Protein AF-A0A2H1VV87-F1 (afdb_monomer_lite)

Secondary structure (DSSP, 8-state):
-HHHHHHHHTTS-HHHHHHHHHHHHHHHHHHH-B--TT-GGG-B-GGGGTS-HHHHHHHHS-EEEEEETTEEEEEE-SBGGG--TT-EEEEE-SSEEEEEE-HHHHHHHHTTGGGSGGGHHHHHHHHHHHHHHHHHHHH-SSPPEEEEEETT-TTTHHHHTTSB-SSBTTTTTTS-------B---PPPHHHHHHHHHHHHHS---

Foldseek 3Di:
DVVVLVVVVVPDPPVVSVVVVVVVVVCCQVQQWDDDVPGPVRTDPCCCVPDDPVLVCCLNAKWKWKFAPPDDIDTDALAQQSQAQRIWMWIGNLQETEIEHHVVLVVCVVVVPCVDPVVVVNVVSVVVSVVVLVVSQVPGPPRHHYYYYYVVGPVCVVSLVNGFQPAAPVCCPVDVDDDTDHRDDPDDGPVNVVVVVVVVVPPDPD

Radius of gyration: 21.0 Å; chains: 1; bounding box: 54×43×58 Å

Sequence (206 aa):
MARLVVYRAELEDGPDVLRWLDRMLIRLCQKFGEYGKDDPNSFRLHMLMREDLTQSLIMIQPILYSYSFGGPPEPVLLDTSSIQPDRILLMDTFFQILIYHGETIAQWRELRYQDMPEYESFAQLLRAPVDDAQEILQSRFPVPRYIDTEHGGSQARFLLSKVNPSQTHNNMYAYGGDGGAPVLTDDVSLQVFMEHLKKLAVSSTA

Structure (mmCIF, N/CA/C/O backbone):
data_AF-A0A2H1VV87-F1
#
_entry.id   AF-A0A2H1VV87-F1
#
loop_
_atom_site.group_PDB
_atom_site.id
_atom_site.type_symbol
_atom_site.label_atom_id
_atom_site.label_alt_id
_atom_site.label_comp_id
_atom_site.label_asym_id
_atom_site.label_entity_id
_atom_site.label_seq_id
_atom_site.pdbx_PDB_ins_code
_atom_site.Cartn_x
_atom_site.Cartn_y
_atom_site.Cartn_z
_atom_site.occupancy
_atom_site.B_iso_or_equiv
_atom_site.auth_seq_id
_atom_site.auth_comp_id
_atom_site.auth_asym_id
_atom_site.auth_atom_id
_atom_site.pdbx_PDB_model_num
ATOM 1 N N . MET A 1 1 ? 12.770 0.413 -25.236 1.00 56.75 1 MET A N 1
ATOM 2 C CA . MET A 1 1 ? 14.048 -0.312 -25.047 1.00 56.75 1 MET A CA 1
ATOM 3 C C . MET A 1 1 ? 14.658 -0.796 -26.357 1.00 56.75 1 MET A C 1
ATOM 5 O O . MET A 1 1 ? 15.741 -0.331 -26.661 1.00 56.75 1 MET A O 1
ATOM 9 N N . ALA A 1 2 ? 13.982 -1.609 -27.181 1.00 38.91 2 ALA A N 1
ATOM 10 C CA . ALA A 1 2 ? 14.553 -2.106 -28.448 1.00 38.91 2 ALA A CA 1
ATOM 11 C C . ALA A 1 2 ? 15.096 -1.001 -29.384 1.00 38.91 2 ALA A C 1
ATOM 13 O O . ALA A 1 2 ? 16.220 -1.096 -29.856 1.00 38.91 2 ALA A O 1
ATOM 14 N N . ARG A 1 3 ? 14.361 0.107 -29.561 1.00 45.59 3 ARG A N 1
ATOM 15 C CA . ARG A 1 3 ? 14.833 1.270 -30.344 1.00 45.59 3 ARG A CA 1
ATOM 16 C C . ARG A 1 3 ? 16.100 1.939 -29.782 1.00 45.59 3 ARG A C 1
ATOM 18 O O . ARG A 1 3 ? 16.922 2.414 -30.548 1.00 45.59 3 ARG A O 1
ATOM 25 N N . LEU A 1 4 ? 16.260 1.952 -28.457 1.00 56.28 4 LEU A N 1
ATOM 26 C CA . LEU A 1 4 ? 17.424 2.534 -27.776 1.00 56.28 4 LEU A CA 1
ATOM 27 C C . LEU A 1 4 ? 18.653 1.615 -27.876 1.00 56.28 4 LEU A C 1
ATOM 29 O O . LEU A 1 4 ? 19.774 2.098 -27.971 1.00 56.28 4 LEU A O 1
ATOM 33 N N . VAL A 1 5 ? 18.430 0.296 -27.887 1.00 52.84 5 VAL A N 1
ATOM 34 C CA . VAL A 1 5 ? 19.472 -0.721 -28.103 1.00 52.84 5 VAL A CA 1
ATOM 35 C C . VAL A 1 5 ? 20.023 -0.642 -29.524 1.00 52.84 5 VAL A C 1
ATOM 37 O O . VAL A 1 5 ? 21.235 -0.636 -29.685 1.00 52.84 5 VAL A O 1
ATOM 40 N N . VAL A 1 6 ? 19.153 -0.527 -30.536 1.00 61.56 6 VAL A N 1
ATOM 41 C CA . VAL A 1 6 ? 19.566 -0.373 -31.945 1.00 61.56 6 VAL A CA 1
ATOM 42 C C . VAL A 1 6 ? 20.397 0.898 -32.127 1.00 61.56 6 VAL A C 1
ATOM 44 O O . VAL A 1 6 ? 21.495 0.830 -32.658 1.00 61.56 6 VAL A O 1
ATOM 47 N N . TYR A 1 7 ? 19.935 2.027 -31.579 1.00 70.62 7 TYR A N 1
ATOM 48 C CA . TYR A 1 7 ? 20.671 3.294 -31.634 1.00 70.62 7 TYR A CA 1
ATOM 49 C C . TYR A 1 7 ? 22.047 3.231 -30.948 1.00 70.62 7 TYR A C 1
ATOM 51 O O . TYR A 1 7 ? 23.020 3.781 -31.449 1.00 70.62 7 TYR A O 1
ATOM 59 N N . ARG A 1 8 ? 22.162 2.543 -29.803 1.00 62.94 8 ARG A N 1
ATOM 60 C CA . ARG A 1 8 ? 23.461 2.362 -29.133 1.00 62.94 8 ARG A CA 1
ATOM 61 C C . ARG A 1 8 ? 24.381 1.389 -29.860 1.00 62.94 8 ARG A C 1
ATOM 63 O O . ARG A 1 8 ? 25.576 1.635 -29.892 1.00 62.94 8 ARG A O 1
ATOM 70 N N . ALA A 1 9 ? 23.842 0.333 -30.465 1.00 62.47 9 ALA A N 1
ATOM 71 C CA . ALA A 1 9 ? 24.608 -0.605 -31.289 1.00 62.47 9 ALA A CA 1
ATOM 72 C C . ALA A 1 9 ? 25.222 0.053 -32.535 1.00 62.47 9 ALA A C 1
ATOM 74 O O . ALA A 1 9 ? 26.195 -0.461 -33.074 1.00 62.47 9 ALA A O 1
ATOM 75 N N . GLU A 1 10 ? 24.666 1.181 -32.983 1.00 70.88 10 GLU A N 1
ATOM 76 C CA . GLU A 1 10 ? 25.217 1.983 -34.079 1.00 70.88 10 GLU A CA 1
ATOM 77 C C . GLU A 1 10 ? 26.360 2.919 -33.634 1.00 70.88 10 GLU A C 1
ATOM 79 O O . GLU A 1 10 ? 27.125 3.376 -34.480 1.00 70.88 10 GLU A O 1
ATOM 84 N N . LEU A 1 11 ? 26.492 3.207 -32.331 1.00 71.69 11 LEU A N 1
ATOM 85 C CA . LEU A 1 11 ? 27.425 4.206 -31.783 1.00 71.69 11 LEU A CA 1
ATOM 86 C C . LEU A 1 11 ? 28.532 3.618 -30.892 1.00 71.69 11 LEU A C 1
ATOM 88 O O . LEU A 1 11 ? 29.585 4.234 -30.742 1.00 71.69 11 LEU A O 1
ATOM 92 N N . GLU A 1 12 ? 28.294 2.460 -30.282 1.00 68.44 12 GLU A N 1
ATOM 93 C CA . GLU A 1 12 ? 29.175 1.803 -29.314 1.00 68.44 12 GLU A CA 1
ATOM 94 C C . GLU A 1 12 ? 29.465 0.355 -29.743 1.00 68.44 12 GLU A C 1
ATOM 96 O O . GLU A 1 12 ? 28.673 -0.277 -30.444 1.00 68.44 12 GLU A O 1
ATOM 101 N N . ASP A 1 13 ? 30.595 -0.197 -29.293 1.00 65.00 13 ASP A N 1
ATOM 102 C CA . ASP A 1 13 ? 30.988 -1.574 -29.600 1.00 65.00 13 ASP A CA 1
ATOM 103 C C . ASP A 1 13 ? 29.956 -2.590 -29.060 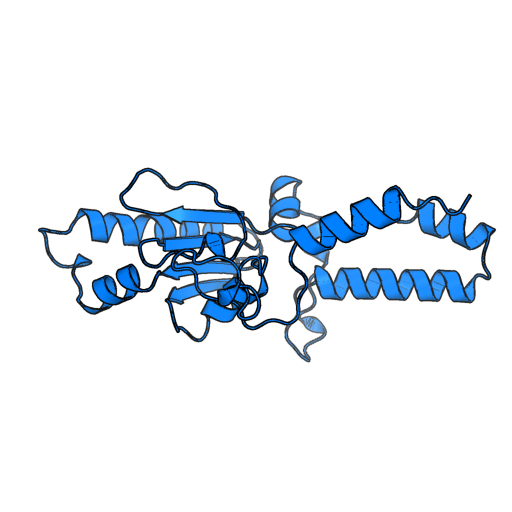1.00 65.00 13 ASP A C 1
ATOM 105 O O . ASP A 1 13 ? 29.541 -2.552 -27.895 1.00 65.00 13 ASP A O 1
ATOM 109 N N . GLY A 1 14 ? 29.554 -3.546 -29.907 1.00 61.62 14 GLY A N 1
ATOM 110 C CA . GLY A 1 14 ? 28.474 -4.510 -29.637 1.00 61.62 14 GLY A CA 1
ATOM 111 C C . GLY A 1 14 ? 28.519 -5.255 -28.283 1.00 61.62 14 GLY A C 1
ATOM 112 O O . GLY A 1 14 ? 27.455 -5.447 -27.683 1.00 61.62 14 GLY A O 1
ATOM 113 N N . PRO A 1 15 ? 29.692 -5.655 -27.742 1.00 67.75 15 PRO A N 1
ATOM 114 C CA . PRO A 1 15 ? 29.784 -6.305 -26.431 1.00 67.75 15 PRO A CA 1
ATOM 115 C C . PRO A 1 15 ? 29.322 -5.425 -25.263 1.00 67.75 15 PRO A C 1
ATOM 117 O O . PRO A 1 15 ? 28.764 -5.938 -24.289 1.00 67.75 15 PRO A O 1
ATOM 120 N N . ASP A 1 16 ? 29.531 -4.112 -25.343 1.00 74.25 16 ASP A N 1
ATOM 121 C CA . ASP A 1 16 ? 29.182 -3.184 -24.265 1.00 74.25 16 ASP A CA 1
ATOM 122 C C . ASP A 1 16 ? 27.707 -2.789 -24.317 1.00 74.25 16 ASP A C 1
ATOM 124 O O . ASP A 1 16 ? 27.062 -2.663 -23.271 1.00 74.25 16 ASP A O 1
ATOM 128 N N . VAL A 1 17 ? 27.124 -2.742 -25.516 1.00 72.50 17 VAL A N 1
ATOM 129 C CA . VAL A 1 17 ? 25.679 -2.563 -25.711 1.00 72.50 17 VAL A CA 1
ATOM 130 C C . VAL A 1 17 ? 24.895 -3.756 -25.163 1.00 72.50 17 VAL A C 1
ATOM 132 O O . VAL A 1 17 ? 23.885 -3.564 -24.481 1.00 72.50 17 VAL A O 1
ATOM 135 N N . LEU A 1 18 ? 25.382 -4.983 -25.383 1.00 72.25 18 LEU A N 1
ATOM 136 C CA . LEU A 1 18 ? 24.794 -6.201 -24.814 1.00 72.25 18 LEU A CA 1
ATOM 137 C C . LEU A 1 18 ? 24.908 -6.225 -23.286 1.00 72.25 18 LEU A C 1
ATOM 139 O O . LEU A 1 18 ? 23.908 -6.428 -22.606 1.00 72.25 18 LEU A O 1
ATOM 143 N N . ARG A 1 19 ? 26.080 -5.906 -22.722 1.00 78.94 19 ARG A N 1
ATOM 144 C CA . ARG A 1 19 ? 26.247 -5.791 -21.260 1.00 78.94 19 ARG A CA 1
ATOM 145 C C . ARG A 1 19 ? 25.370 -4.705 -20.651 1.00 78.94 19 ARG A C 1
ATOM 147 O O . ARG A 1 19 ? 24.886 -4.857 -19.528 1.00 78.94 19 ARG A O 1
ATOM 154 N N . TRP A 1 20 ? 25.194 -3.585 -21.345 1.00 78.38 20 TRP A N 1
ATOM 155 C CA . TRP A 1 20 ? 24.299 -2.526 -20.901 1.00 78.38 20 TRP A CA 1
ATOM 156 C C . TRP A 1 20 ? 22.844 -2.998 -20.922 1.00 78.38 20 TRP A C 1
ATOM 158 O O . TRP A 1 20 ? 22.140 -2.803 -19.930 1.00 78.38 20 TRP A O 1
ATOM 168 N N . LEU A 1 21 ? 22.416 -3.667 -21.996 1.00 75.94 21 LEU A N 1
ATOM 169 C CA . LEU A 1 21 ? 21.086 -4.262 -22.096 1.00 75.94 21 LEU A CA 1
ATOM 170 C C . LEU A 1 21 ? 20.852 -5.287 -20.981 1.00 75.94 21 LEU A C 1
ATOM 172 O O . LEU A 1 21 ? 19.829 -5.203 -20.306 1.00 75.94 21 LEU A O 1
ATOM 176 N N . ASP A 1 22 ? 21.817 -6.167 -20.715 1.00 76.88 22 ASP A N 1
ATOM 177 C CA . ASP A 1 22 ? 21.755 -7.142 -19.623 1.00 76.88 22 ASP A CA 1
ATOM 178 C C . ASP A 1 22 ? 21.622 -6.448 -18.267 1.00 76.88 22 ASP A C 1
ATOM 180 O O . ASP A 1 22 ? 20.759 -6.798 -17.468 1.00 76.88 22 ASP A O 1
ATOM 184 N N . ARG A 1 23 ? 22.404 -5.393 -18.001 1.00 78.31 23 ARG A N 1
ATOM 185 C CA . ARG A 1 23 ? 22.287 -4.609 -16.757 1.00 78.31 23 ARG A CA 1
ATOM 186 C C . ARG A 1 23 ? 20.941 -3.900 -16.632 1.00 78.31 23 ARG A C 1
ATOM 188 O O . ARG A 1 23 ? 20.465 -3.720 -15.511 1.00 78.31 23 ARG A O 1
ATOM 195 N N . MET A 1 24 ? 20.354 -3.447 -17.737 1.00 71.75 24 MET A N 1
ATOM 196 C CA . MET A 1 24 ? 19.018 -2.846 -17.747 1.00 71.75 24 MET A CA 1
ATOM 197 C C . MET A 1 24 ? 17.941 -3.893 -17.493 1.00 71.75 24 MET A C 1
ATOM 199 O O . MET A 1 24 ? 17.043 -3.647 -16.694 1.00 71.75 24 MET A O 1
ATOM 203 N N . LEU A 1 25 ? 18.055 -5.062 -18.122 1.00 70.44 25 LEU A N 1
ATOM 204 C CA . LEU A 1 25 ? 17.133 -6.173 -17.938 1.00 70.44 25 LEU A CA 1
ATOM 205 C C . LEU A 1 25 ? 17.211 -6.707 -16.507 1.00 70.44 25 LEU A C 1
ATOM 207 O O . LEU A 1 25 ? 16.182 -6.848 -15.866 1.00 70.44 25 LEU A O 1
ATOM 211 N N . ILE A 1 26 ? 18.413 -6.901 -15.962 1.00 78.44 26 ILE A N 1
ATOM 212 C CA . ILE A 1 26 ? 18.616 -7.304 -14.565 1.00 78.44 26 ILE A CA 1
ATOM 213 C C . ILE A 1 26 ? 17.992 -6.278 -13.623 1.00 78.44 26 ILE A C 1
ATOM 215 O O . ILE A 1 26 ? 17.271 -6.670 -12.716 1.00 78.44 26 ILE A O 1
ATOM 219 N N . ARG A 1 27 ? 18.197 -4.974 -13.847 1.00 73.12 27 ARG A N 1
ATOM 220 C CA . ARG A 1 27 ? 17.559 -3.934 -13.022 1.00 73.12 27 ARG A CA 1
ATOM 221 C C . ARG A 1 27 ? 16.040 -3.943 -13.141 1.00 73.12 27 ARG A C 1
ATOM 223 O O . ARG A 1 27 ? 15.367 -3.751 -12.136 1.00 73.12 27 ARG A O 1
ATOM 230 N N . LEU A 1 28 ? 15.500 -4.174 -14.336 1.00 69.31 28 LEU A N 1
ATOM 231 C CA . LEU A 1 28 ? 14.063 -4.326 -14.550 1.00 69.31 28 LEU A CA 1
ATOM 232 C C . LEU A 1 28 ? 13.535 -5.541 -13.773 1.00 69.31 28 LEU A C 1
ATOM 234 O O . LEU A 1 28 ? 12.583 -5.414 -13.015 1.00 69.31 28 LEU A O 1
ATOM 238 N N . CYS A 1 29 ? 14.197 -6.690 -13.897 1.00 72.00 29 CYS A N 1
ATOM 239 C CA . CYS A 1 29 ? 13.865 -7.924 -13.193 1.00 72.00 29 CYS A CA 1
ATOM 240 C C . CYS A 1 29 ? 13.992 -7.783 -11.671 1.00 72.00 29 CYS A C 1
ATOM 242 O O . CYS A 1 29 ? 13.131 -8.253 -10.948 1.00 72.00 29 CYS A O 1
ATOM 244 N N . GLN A 1 30 ? 15.026 -7.112 -11.168 1.00 69.50 30 GLN A N 1
ATOM 245 C CA . GLN A 1 30 ? 15.205 -6.859 -9.735 1.00 69.50 30 GLN A CA 1
ATOM 246 C C . GLN A 1 30 ? 14.166 -5.882 -9.184 1.00 69.50 30 GLN A C 1
ATOM 248 O O . GLN A 1 30 ? 13.772 -5.989 -8.029 1.00 69.50 30 GLN A O 1
ATOM 253 N N . LYS A 1 31 ? 13.743 -4.908 -9.997 1.00 65.44 31 LYS A N 1
ATOM 254 C CA . LYS A 1 31 ? 12.813 -3.860 -9.569 1.00 65.44 31 LYS A CA 1
ATOM 255 C C . LYS A 1 31 ? 11.348 -4.280 -9.678 1.00 65.44 31 LYS A C 1
ATOM 257 O O . LYS A 1 31 ? 10.554 -3.890 -8.830 1.00 65.44 31 LYS A O 1
ATOM 262 N N . PHE A 1 32 ? 11.001 -5.039 -10.714 1.00 65.88 32 PHE A N 1
ATOM 263 C CA . PHE A 1 32 ? 9.618 -5.393 -11.055 1.00 65.88 32 PHE A CA 1
ATOM 264 C C . PHE A 1 32 ? 9.340 -6.895 -11.024 1.00 65.88 32 PHE A C 1
ATOM 266 O O . PHE A 1 32 ? 8.182 -7.296 -11.070 1.00 65.88 32 PHE A O 1
ATOM 273 N N . GLY A 1 33 ? 10.374 -7.731 -10.980 1.00 66.56 33 GLY A N 1
ATOM 274 C CA . GLY A 1 33 ? 10.200 -9.156 -10.764 1.00 66.56 33 GLY A CA 1
ATOM 275 C C . GLY A 1 33 ? 10.037 -9.434 -9.280 1.00 66.56 33 GLY A C 1
ATOM 276 O O . GLY A 1 33 ? 10.863 -9.022 -8.468 1.00 66.56 33 GLY A O 1
ATOM 277 N N . GLU A 1 34 ? 8.986 -10.160 -8.924 1.00 64.50 34 GLU A N 1
ATOM 278 C CA . GLU A 1 34 ? 8.898 -10.748 -7.595 1.00 64.50 34 GLU A CA 1
ATOM 279 C C . GLU A 1 34 ? 9.620 -12.086 -7.567 1.00 64.50 34 GLU A C 1
ATOM 281 O O . GLU A 1 34 ? 9.461 -12.910 -8.467 1.00 64.50 34 GLU A O 1
ATOM 286 N N . TYR A 1 35 ? 10.406 -12.297 -6.520 1.00 75.62 35 TYR A N 1
ATOM 287 C CA . TYR A 1 35 ? 11.094 -13.545 -6.244 1.00 75.62 35 TYR A CA 1
ATOM 288 C C . TYR A 1 35 ? 11.332 -13.667 -4.737 1.00 75.62 35 TYR A C 1
ATOM 290 O O . TYR A 1 35 ? 11.571 -12.686 -4.031 1.00 75.62 35 TYR A O 1
ATOM 298 N N . GLY A 1 36 ? 11.262 -14.891 -4.231 1.00 70.94 36 GLY A N 1
ATOM 299 C CA . GLY A 1 36 ? 11.818 -15.264 -2.945 1.00 70.94 36 GLY A CA 1
ATOM 300 C C . GLY A 1 36 ? 13.339 -15.168 -2.988 1.00 70.94 36 GLY A C 1
ATOM 301 O O . GLY A 1 36 ? 13.983 -15.505 -3.985 1.00 70.94 36 GLY A O 1
ATOM 302 N N . LYS A 1 37 ? 13.925 -14.694 -1.888 1.00 72.06 37 LYS A N 1
ATOM 303 C CA . LYS A 1 37 ? 15.377 -14.688 -1.723 1.00 72.06 37 LYS A CA 1
ATOM 304 C C . LYS A 1 37 ? 15.902 -16.121 -1.884 1.00 72.06 37 LYS A C 1
ATOM 306 O O . LYS A 1 37 ? 15.358 -17.036 -1.276 1.00 72.06 37 LYS A O 1
ATOM 311 N N . ASP A 1 38 ? 16.935 -16.279 -2.707 1.00 75.19 38 ASP A N 1
ATOM 312 C CA . ASP A 1 38 ? 17.600 -17.553 -3.008 1.00 75.19 38 ASP A CA 1
ATOM 313 C C . ASP A 1 38 ? 16.725 -18.615 -3.717 1.00 75.19 38 ASP A C 1
ATOM 315 O O . ASP A 1 38 ? 17.141 -19.766 -3.833 1.00 75.19 38 ASP A O 1
ATOM 319 N N . ASP A 1 39 ? 15.558 -18.237 -4.264 1.00 75.06 39 ASP A N 1
ATOM 320 C CA . ASP A 1 39 ? 14.705 -19.124 -5.071 1.00 75.06 39 ASP A CA 1
ATOM 321 C C . ASP A 1 39 ? 14.526 -18.600 -6.513 1.00 75.06 39 ASP A C 1
ATOM 323 O O . ASP A 1 39 ? 13.601 -17.830 -6.787 1.00 75.06 39 ASP A O 1
ATOM 327 N N . PRO A 1 40 ? 15.359 -19.030 -7.478 1.00 73.62 40 PRO A N 1
ATOM 328 C CA . PRO A 1 40 ? 15.232 -18.626 -8.880 1.00 73.62 40 PRO A CA 1
ATOM 329 C C . PRO A 1 40 ? 13.901 -19.022 -9.538 1.00 73.62 40 PRO A C 1
ATOM 331 O O . PRO A 1 40 ? 13.459 -18.347 -10.467 1.00 73.62 40 PRO A O 1
ATOM 334 N N . ASN A 1 41 ? 13.242 -20.087 -9.067 1.00 72.25 41 ASN A N 1
ATOM 335 C CA . ASN A 1 41 ? 11.987 -20.578 -9.651 1.00 72.25 41 ASN A CA 1
ATOM 336 C C . ASN A 1 41 ? 10.775 -19.737 -9.231 1.00 72.25 41 ASN A C 1
ATOM 338 O O . ASN A 1 41 ? 9.714 -19.815 -9.850 1.00 72.25 41 ASN A O 1
ATOM 342 N N . SER A 1 42 ? 10.932 -18.920 -8.192 1.00 70.50 42 SER A N 1
ATOM 343 C CA . SER A 1 42 ? 9.908 -17.984 -7.736 1.00 70.50 42 SER A CA 1
ATOM 344 C C . SER A 1 42 ? 9.805 -16.719 -8.591 1.00 70.50 42 SER A C 1
ATOM 346 O O . SER A 1 42 ? 8.870 -15.945 -8.389 1.00 70.50 42 SER A O 1
ATOM 348 N N . PHE A 1 43 ? 10.742 -16.508 -9.526 1.00 69.88 43 PHE A N 1
ATOM 349 C CA . PHE A 1 43 ? 10.820 -15.295 -10.328 1.00 69.88 43 PHE A CA 1
ATOM 350 C C . PHE A 1 43 ? 9.600 -15.126 -11.238 1.00 69.88 43 PHE A C 1
ATOM 352 O O . PHE A 1 43 ? 9.353 -15.918 -12.151 1.00 69.88 43 PHE A O 1
ATOM 359 N N . ARG A 1 44 ? 8.848 -14.045 -11.023 1.00 63.75 44 ARG A N 1
ATOM 360 C CA . ARG A 1 44 ? 7.663 -13.690 -11.809 1.00 63.75 44 ARG A CA 1
ATOM 361 C C . ARG A 1 44 ? 7.821 -12.298 -12.412 1.00 63.75 44 ARG A C 1
ATOM 363 O O . ARG A 1 44 ? 7.627 -11.301 -11.732 1.00 63.75 44 ARG A O 1
ATOM 370 N N . LEU A 1 45 ? 8.117 -12.246 -13.713 1.00 67.44 45 LEU A N 1
ATOM 371 C CA . LEU A 1 45 ? 8.081 -11.018 -14.532 1.00 67.44 45 LEU A CA 1
ATOM 372 C C . LEU A 1 45 ? 6.943 -11.028 -15.568 1.00 67.44 45 LEU A C 1
ATOM 374 O O . LEU A 1 45 ? 6.524 -9.984 -16.055 1.00 67.44 45 LEU A O 1
ATOM 378 N N . HIS A 1 46 ? 6.431 -12.218 -15.897 1.00 66.75 46 HIS A N 1
ATOM 379 C CA . HIS A 1 46 ? 5.434 -12.446 -16.951 1.00 66.75 46 HIS A CA 1
ATOM 380 C C . HIS A 1 46 ? 4.130 -11.667 -16.747 1.00 66.75 46 HIS A C 1
ATOM 382 O O . HIS A 1 46 ? 3.513 -11.260 -17.725 1.00 66.75 46 HIS A O 1
ATOM 388 N N . MET A 1 47 ? 3.718 -11.421 -15.498 1.00 66.50 47 MET A N 1
ATOM 389 C CA . MET A 1 47 ? 2.417 -10.797 -15.228 1.00 66.50 47 MET A CA 1
ATOM 390 C C . MET A 1 47 ? 2.327 -9.381 -15.814 1.00 66.50 47 MET A C 1
ATOM 392 O O . MET A 1 47 ? 1.343 -9.073 -16.475 1.00 66.50 47 MET A O 1
ATOM 396 N N . LEU A 1 48 ? 3.394 -8.578 -15.730 1.00 66.31 48 LEU A N 1
ATOM 397 C CA . LEU A 1 48 ? 3.426 -7.229 -16.316 1.00 66.31 48 LEU A CA 1
ATOM 398 C C . LEU A 1 48 ? 3.193 -7.227 -17.842 1.00 66.31 48 LEU A C 1
ATOM 400 O O . LEU A 1 48 ? 2.723 -6.243 -18.396 1.00 66.31 48 LEU A O 1
ATOM 404 N N . MET A 1 49 ? 3.525 -8.322 -18.533 1.00 66.56 49 MET A N 1
ATOM 405 C CA . MET A 1 49 ? 3.369 -8.444 -19.988 1.00 66.56 49 MET A CA 1
ATOM 406 C C . MET A 1 49 ? 2.016 -9.028 -20.419 1.00 66.56 49 MET A C 1
ATOM 408 O O . MET A 1 49 ? 1.746 -9.109 -21.618 1.00 66.56 49 MET A O 1
ATOM 412 N N . ARG A 1 50 ? 1.183 -9.474 -19.474 1.00 72.69 50 ARG A N 1
ATOM 413 C CA . ARG A 1 50 ? -0.146 -10.047 -19.747 1.00 72.69 50 ARG A CA 1
ATOM 414 C C . ARG A 1 50 ? -1.292 -9.182 -19.263 1.00 72.69 50 ARG A C 1
ATOM 416 O O . ARG A 1 50 ? -2.377 -9.270 -19.826 1.00 72.69 50 ARG A O 1
ATOM 423 N N . GLU A 1 51 ? -1.062 -8.474 -18.169 1.00 78.31 51 GLU A N 1
ATOM 424 C CA . GLU A 1 51 ? -2.082 -7.710 -17.477 1.00 78.31 51 GLU A CA 1
ATOM 425 C C . GLU A 1 51 ? -2.462 -6.439 -18.242 1.00 78.31 51 GLU A C 1
ATOM 427 O O . GLU A 1 51 ? -1.732 -5.957 -19.112 1.00 78.31 51 GLU A O 1
ATOM 432 N N . ASP A 1 52 ? -3.635 -5.898 -17.922 1.00 82.56 52 ASP A N 1
ATOM 433 C CA . ASP A 1 52 ? -4.116 -4.663 -18.531 1.00 82.56 52 ASP A CA 1
ATOM 434 C C . ASP A 1 52 ? -3.345 -3.426 -18.029 1.00 82.56 52 ASP A C 1
ATOM 436 O O . ASP A 1 52 ? -2.449 -3.503 -17.180 1.00 82.56 52 ASP A O 1
ATOM 440 N N . LEU A 1 53 ? -3.676 -2.255 -18.583 1.00 78.75 53 LEU A N 1
ATOM 441 C CA . LEU A 1 53 ? -3.047 -0.992 -18.192 1.00 78.75 53 LEU A CA 1
ATOM 442 C C . LEU A 1 53 ? -3.201 -0.726 -16.687 1.00 78.75 53 LEU A C 1
ATOM 444 O O . LEU A 1 53 ? -2.243 -0.299 -16.048 1.00 78.75 53 LEU A O 1
ATOM 448 N N . THR A 1 54 ? -4.384 -0.976 -16.126 1.00 86.44 54 THR A N 1
ATOM 449 C CA . THR A 1 54 ? -4.704 -0.668 -14.729 1.00 86.44 54 THR A CA 1
ATOM 450 C C . THR A 1 54 ? -3.879 -1.530 -13.781 1.00 86.44 54 THR A C 1
ATOM 452 O O . THR A 1 54 ? -3.185 -1.004 -12.914 1.00 86.44 54 THR A O 1
ATOM 455 N N . GLN A 1 55 ? -3.877 -2.846 -13.978 1.00 84.62 55 GLN A N 1
ATOM 456 C CA . GLN A 1 55 ? -3.095 -3.780 -13.174 1.00 84.62 55 GLN A CA 1
ATOM 457 C C . GLN A 1 55 ? -1.587 -3.551 -13.354 1.00 84.62 55 GLN A C 1
ATOM 459 O O . GLN A 1 55 ? -0.833 -3.601 -12.383 1.00 84.62 55 GLN A O 1
ATOM 464 N N . SER A 1 56 ? -1.136 -3.211 -14.566 1.00 80.81 56 SER A N 1
ATOM 465 C CA . SER A 1 56 ? 0.267 -2.857 -14.823 1.00 80.81 56 SER A CA 1
ATOM 466 C C . SER A 1 56 ? 0.695 -1.586 -14.085 1.00 80.81 56 SER A C 1
ATOM 468 O O . SER A 1 56 ? 1.813 -1.516 -13.576 1.00 80.81 56 SER A O 1
ATOM 470 N N . LEU A 1 57 ? -0.184 -0.581 -13.994 1.00 82.00 57 LEU A N 1
ATOM 471 C CA . LEU A 1 57 ? 0.074 0.624 -13.205 1.00 82.00 57 LEU A CA 1
ATOM 472 C C . LEU A 1 57 ? 0.179 0.300 -11.714 1.00 82.00 57 LEU A C 1
ATOM 474 O O . LEU A 1 57 ? 1.122 0.771 -11.086 1.00 82.00 57 LEU A O 1
ATOM 478 N N . ILE A 1 58 ? -0.702 -0.552 -11.181 1.00 85.94 58 ILE A N 1
ATOM 479 C CA . ILE A 1 58 ? -0.658 -1.001 -9.778 1.00 85.94 58 ILE A CA 1
ATOM 480 C C . ILE A 1 58 ? 0.658 -1.740 -9.470 1.00 85.94 58 ILE A C 1
ATOM 482 O O . ILE A 1 58 ? 1.247 -1.540 -8.409 1.00 85.94 58 ILE A O 1
ATOM 486 N N . MET A 1 59 ? 1.179 -2.547 -10.405 1.00 82.19 59 MET A N 1
ATOM 487 C CA . MET A 1 59 ? 2.487 -3.202 -10.242 1.00 82.19 59 MET A CA 1
ATOM 488 C C . MET A 1 59 ? 3.657 -2.208 -10.174 1.00 82.19 59 MET A C 1
ATOM 490 O O . MET A 1 59 ? 4.640 -2.455 -9.474 1.00 82.19 59 MET A O 1
ATOM 494 N N . ILE A 1 60 ? 3.593 -1.113 -10.939 1.00 79.31 60 ILE A N 1
ATOM 495 C CA . ILE A 1 60 ? 4.670 -0.112 -11.019 1.00 79.31 60 ILE A CA 1
ATOM 496 C C . ILE A 1 60 ? 4.602 0.858 -9.840 1.00 79.31 60 ILE A C 1
ATOM 498 O O . ILE A 1 60 ? 5.625 1.163 -9.225 1.00 79.31 60 ILE A O 1
ATOM 502 N N . GLN A 1 61 ? 3.405 1.358 -9.559 1.00 83.75 61 GLN A N 1
ATOM 503 C CA . GLN A 1 61 ? 3.106 2.283 -8.486 1.00 83.75 61 GLN A CA 1
ATOM 504 C C . GLN A 1 61 ? 1.944 1.700 -7.679 1.00 83.75 61 GLN A C 1
ATOM 506 O O . GLN A 1 61 ? 0.786 1.876 -8.067 1.00 83.75 61 GLN A O 1
ATOM 511 N N . PRO A 1 62 ? 2.252 1.022 -6.559 1.00 91.56 62 PRO A N 1
ATOM 512 C CA . PRO A 1 62 ? 1.233 0.530 -5.651 1.00 91.56 62 PRO A CA 1
ATOM 513 C C . PRO A 1 62 ? 0.263 1.633 -5.254 1.00 91.56 62 PRO A C 1
ATOM 515 O O . PRO A 1 62 ? 0.662 2.778 -5.013 1.00 91.56 62 PRO A O 1
ATOM 518 N N . ILE A 1 63 ? -1.008 1.267 -5.175 1.00 92.31 63 ILE A N 1
ATOM 519 C CA . ILE A 1 63 ? -2.060 2.166 -4.715 1.00 92.31 63 ILE A CA 1
ATOM 520 C C . ILE A 1 63 ? -2.195 2.038 -3.200 1.00 92.31 63 ILE A C 1
ATOM 522 O O . ILE A 1 63 ? -1.995 0.961 -2.632 1.00 92.31 63 ILE A O 1
ATOM 526 N N . LEU A 1 64 ? -2.517 3.151 -2.550 1.00 96.25 64 LEU A N 1
ATOM 527 C CA . LEU A 1 64 ? -2.710 3.224 -1.110 1.00 96.25 64 LEU A CA 1
ATOM 528 C C . LEU A 1 64 ? -4.042 3.920 -0.838 1.00 96.25 64 LEU A C 1
ATOM 530 O O . LEU A 1 64 ? -4.237 5.064 -1.247 1.00 96.25 64 LEU A O 1
ATOM 534 N N . TYR A 1 65 ? -4.954 3.231 -0.163 1.00 97.00 65 TYR A N 1
ATOM 535 C CA . TYR A 1 65 ? -6.215 3.797 0.310 1.00 97.00 65 TYR A CA 1
ATOM 536 C C . TYR A 1 65 ? -6.144 4.063 1.802 1.00 97.00 65 TYR A C 1
ATOM 538 O O . TYR A 1 65 ? -5.561 3.277 2.547 1.00 97.00 65 TYR A O 1
ATOM 546 N N . SER A 1 66 ? -6.758 5.160 2.232 1.00 96.69 66 SER A N 1
ATOM 547 C CA . SER A 1 66 ? -6.866 5.549 3.628 1.00 96.69 66 SER A CA 1
ATOM 548 C C . SER A 1 66 ? -8.315 5.491 4.089 1.00 96.69 66 SER A C 1
ATOM 550 O O . SER A 1 66 ? -9.207 6.052 3.454 1.00 96.69 66 SER A O 1
ATOM 552 N N . TYR A 1 67 ? -8.530 4.816 5.212 1.00 97.25 67 TYR A N 1
ATOM 553 C CA . TYR A 1 67 ? -9.812 4.665 5.881 1.00 97.25 67 TYR A CA 1
ATOM 554 C C . TYR A 1 67 ? -9.718 5.390 7.219 1.00 97.25 67 TYR A C 1
ATOM 556 O O . TYR A 1 67 ? -8.805 5.152 8.014 1.00 97.25 67 TYR A O 1
ATOM 564 N N . SER A 1 68 ? -10.665 6.285 7.465 1.00 94.56 68 SER A N 1
ATOM 565 C CA . SER A 1 68 ? -10.768 7.050 8.704 1.00 94.56 68 SER A CA 1
ATOM 566 C C . SER A 1 68 ? -12.239 7.256 9.052 1.00 94.56 68 SER A C 1
ATOM 568 O O . SER A 1 68 ? -13.122 6.980 8.243 1.00 94.56 68 SER A O 1
ATOM 570 N N . PHE A 1 69 ? -12.523 7.796 10.234 1.00 90.94 69 PHE A N 1
ATOM 571 C CA . PHE A 1 69 ? -13.887 8.210 10.583 1.00 90.94 69 PHE A CA 1
ATOM 572 C C . PHE A 1 69 ? -14.370 9.443 9.807 1.00 90.94 69 PHE A C 1
ATOM 574 O O . PHE A 1 69 ? -15.559 9.752 9.825 1.00 90.94 69 PHE A O 1
ATOM 581 N N . GLY A 1 70 ? -13.455 10.170 9.156 1.00 85.06 70 GLY A N 1
ATOM 582 C CA . GLY A 1 70 ? -13.731 11.452 8.510 1.00 85.06 70 GLY A CA 1
ATOM 583 C C . GLY A 1 70 ? -14.469 11.358 7.175 1.00 85.06 70 GLY A C 1
ATOM 584 O O . GLY A 1 70 ? -14.816 12.398 6.618 1.00 85.06 70 GLY A O 1
ATOM 585 N N . GLY A 1 71 ? -14.714 10.156 6.645 1.00 84.31 71 GLY A N 1
ATOM 586 C CA . GLY A 1 71 ? -15.387 10.002 5.361 1.00 84.31 71 GLY A CA 1
ATOM 587 C C . GLY A 1 71 ? -15.178 8.642 4.697 1.00 84.31 71 GLY A C 1
ATOM 588 O O . GLY A 1 71 ? -14.675 7.712 5.328 1.00 84.31 71 GLY A O 1
ATOM 589 N N . PRO A 1 72 ? -15.592 8.513 3.423 1.00 91.56 72 PRO A N 1
ATOM 590 C CA . PRO A 1 72 ? -15.360 7.306 2.639 1.00 91.56 72 PRO A CA 1
ATOM 591 C C . PRO A 1 72 ? -13.858 7.073 2.388 1.00 91.56 72 PRO A C 1
ATOM 593 O O . PRO A 1 72 ? -13.063 8.003 2.546 1.00 91.56 72 PRO A O 1
ATOM 596 N N . PRO A 1 73 ? -13.465 5.860 1.959 1.00 93.94 73 PRO A N 1
ATOM 597 C CA . PRO A 1 73 ? -12.077 5.549 1.635 1.00 93.94 73 PRO A CA 1
ATOM 598 C C . PRO A 1 73 ? -11.532 6.492 0.559 1.00 93.94 73 PRO A C 1
ATOM 600 O O . PRO A 1 73 ? -12.141 6.654 -0.502 1.00 93.94 73 PRO A O 1
ATOM 603 N N . GLU A 1 74 ? -10.377 7.103 0.819 1.00 94.56 74 GLU A N 1
ATOM 604 C CA . GLU A 1 74 ? -9.734 8.044 -0.103 1.00 94.56 74 GLU A CA 1
ATOM 605 C C . GLU A 1 74 ? -8.372 7.520 -0.586 1.00 94.56 74 GLU A C 1
ATOM 607 O O . GLU A 1 74 ? -7.618 6.942 0.203 1.00 94.56 74 GLU A O 1
ATOM 612 N N . PRO A 1 75 ? -8.024 7.701 -1.873 1.00 95.25 75 PRO A N 1
ATOM 613 C CA . PRO A 1 75 ? -6.690 7.383 -2.357 1.00 95.25 75 PRO A CA 1
ATOM 614 C C . PRO A 1 75 ? -5.683 8.400 -1.808 1.00 95.25 75 PRO A C 1
ATOM 616 O O . PRO A 1 75 ? -5.856 9.610 -1.959 1.00 95.25 75 PRO A O 1
ATOM 619 N N . VAL A 1 76 ? -4.606 7.904 -1.205 1.00 94.56 76 VAL A N 1
ATOM 620 C CA . VAL A 1 76 ? -3.529 8.715 -0.626 1.00 94.56 76 VAL A CA 1
ATOM 621 C C . VAL A 1 76 ? -2.201 8.451 -1.326 1.00 94.56 76 VAL A C 1
ATOM 623 O O . VAL A 1 76 ? -2.022 7.469 -2.050 1.00 94.56 76 VAL A O 1
ATOM 626 N N . LEU A 1 77 ? -1.250 9.365 -1.143 1.00 89.81 77 LEU A N 1
ATOM 627 C CA . LEU A 1 77 ? 0.080 9.220 -1.724 1.00 89.81 77 LEU A CA 1
ATOM 628 C C . LEU A 1 77 ? 0.823 8.055 -1.063 1.00 89.81 77 LEU A C 1
ATOM 630 O O . LEU A 1 77 ? 0.745 7.858 0.146 1.00 89.81 77 LEU A O 1
ATOM 634 N N . LEU A 1 78 ? 1.600 7.311 -1.853 1.00 90.44 78 LEU A N 1
ATOM 635 C CA . LEU A 1 78 ? 2.464 6.236 -1.359 1.00 90.44 78 LEU A CA 1
ATOM 636 C C . LEU A 1 78 ? 3.709 6.830 -0.675 1.00 90.44 78 LEU A C 1
ATOM 638 O O . LEU A 1 78 ? 4.827 6.774 -1.186 1.00 90.44 78 LEU A O 1
ATOM 642 N N . ASP A 1 79 ? 3.490 7.471 0.464 1.00 89.38 79 ASP A N 1
ATOM 643 C CA . ASP A 1 79 ? 4.438 8.347 1.137 1.00 89.38 79 ASP A CA 1
ATOM 644 C C . ASP A 1 79 ? 4.312 8.206 2.657 1.00 89.38 79 ASP A C 1
ATOM 646 O O . ASP A 1 79 ? 3.218 7.989 3.181 1.00 89.38 79 ASP A O 1
ATOM 650 N N . THR A 1 80 ? 5.423 8.356 3.378 1.00 86.44 80 THR A N 1
ATOM 651 C CA . THR A 1 80 ? 5.456 8.244 4.846 1.00 86.44 80 THR A CA 1
ATOM 652 C C . THR A 1 80 ? 4.490 9.181 5.564 1.00 86.44 80 THR A C 1
ATOM 654 O O . THR A 1 80 ? 3.945 8.808 6.596 1.00 86.44 80 THR A O 1
ATOM 657 N N . SER A 1 81 ? 4.212 10.358 4.998 1.00 87.19 81 SER A N 1
ATOM 658 C CA . SER A 1 81 ? 3.238 11.310 5.553 1.00 87.19 81 SER A CA 1
ATOM 659 C C .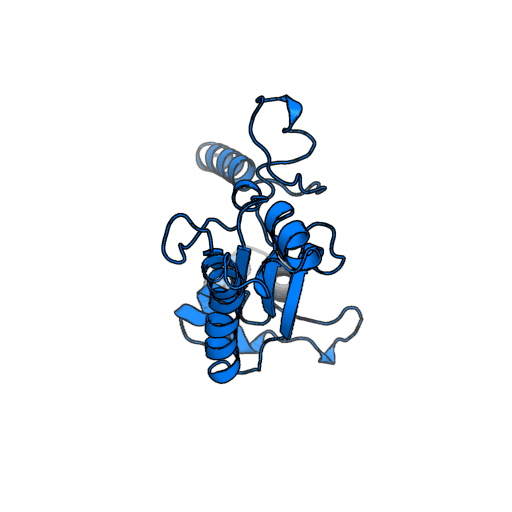 SER A 1 81 ? 1.797 10.785 5.576 1.00 87.19 81 SER A C 1
ATOM 661 O O . SER A 1 81 ? 0.974 11.284 6.340 1.00 87.19 81 SER A O 1
ATOM 663 N N . SER A 1 82 ? 1.481 9.765 4.773 1.00 91.25 82 SER A N 1
ATOM 664 C CA . SER A 1 82 ? 0.152 9.140 4.753 1.00 91.25 82 SER A CA 1
ATOM 665 C C . SER A 1 82 ? -0.027 8.086 5.852 1.00 91.25 82 SER A C 1
ATOM 667 O O . SER A 1 82 ? -1.143 7.623 6.084 1.00 91.25 82 SER A O 1
ATOM 669 N N . ILE A 1 83 ? 1.050 7.707 6.550 1.00 92.19 83 ILE A N 1
ATOM 670 C CA . ILE A 1 83 ? 1.018 6.741 7.652 1.00 92.19 83 ILE A CA 1
ATOM 671 C C . ILE A 1 83 ? 0.688 7.482 8.948 1.00 92.19 83 ILE A C 1
ATOM 673 O O . ILE A 1 83 ? 1.577 7.947 9.657 1.00 92.19 83 ILE A O 1
ATOM 677 N N . GLN A 1 84 ? -0.607 7.577 9.236 1.00 92.38 84 GLN A N 1
ATOM 678 C CA . GLN A 1 84 ? -1.154 8.269 10.404 1.00 92.38 84 GLN A CA 1
ATOM 679 C C . GLN A 1 84 ? -1.641 7.272 11.474 1.00 92.38 84 GLN A C 1
ATOM 681 O O . GLN A 1 84 ? -2.055 6.159 11.129 1.00 92.38 84 GLN A O 1
ATOM 686 N N . PRO A 1 85 ? -1.594 7.626 12.773 1.00 94.06 85 PRO A N 1
ATOM 687 C CA . PRO A 1 85 ? -1.940 6.709 13.862 1.00 94.06 85 PRO A CA 1
ATOM 688 C C . PRO A 1 85 ? -3.446 6.408 13.962 1.00 94.06 85 PRO A C 1
ATOM 690 O O . PRO A 1 85 ? -3.830 5.341 14.438 1.00 94.06 85 PRO A O 1
ATOM 693 N N . ASP A 1 86 ? -4.297 7.314 13.487 1.00 94.19 86 ASP A N 1
ATOM 694 C CA . ASP A 1 86 ? -5.761 7.267 13.559 1.00 94.19 86 ASP A CA 1
ATOM 695 C C . ASP A 1 86 ? -6.427 6.701 12.291 1.00 94.19 86 ASP A C 1
ATOM 697 O O . ASP A 1 86 ? -7.652 6.732 12.162 1.00 94.19 86 ASP A O 1
ATOM 701 N N . ARG A 1 87 ? -5.636 6.178 11.346 1.00 94.62 87 ARG A N 1
ATOM 702 C CA . ARG A 1 87 ? -6.126 5.679 10.055 1.00 94.62 87 ARG A CA 1
ATOM 703 C C . ARG A 1 87 ? -5.761 4.217 9.824 1.00 94.62 87 ARG A C 1
ATOM 705 O O . ARG A 1 87 ? -4.776 3.703 10.356 1.00 94.62 87 ARG A O 1
ATOM 712 N N . ILE A 1 88 ? -6.552 3.553 8.988 1.00 97.50 88 ILE A N 1
ATOM 713 C CA . ILE A 1 88 ? -6.224 2.240 8.424 1.00 97.50 88 ILE A CA 1
ATOM 714 C C . ILE A 1 88 ? -5.828 2.449 6.970 1.00 97.50 88 ILE A C 1
ATOM 716 O O . ILE A 1 88 ? -6.445 3.248 6.266 1.00 97.50 88 ILE A O 1
ATOM 720 N N . LEU A 1 89 ? -4.798 1.744 6.521 1.00 97.75 89 LEU A N 1
ATOM 721 C CA . LEU A 1 89 ? -4.336 1.798 5.145 1.00 97.75 89 LEU A CA 1
ATOM 722 C C . LEU A 1 89 ? -4.546 0.452 4.459 1.00 97.75 89 LEU A C 1
ATOM 724 O O . LEU A 1 89 ? -4.218 -0.584 5.033 1.00 97.75 89 LEU A O 1
ATOM 728 N N . LEU A 1 90 ? -5.030 0.480 3.221 1.00 98.00 90 LEU A N 1
ATOM 729 C CA . LEU A 1 90 ? -5.051 -0.671 2.321 1.00 98.00 90 LEU A CA 1
ATOM 730 C C . LEU A 1 90 ? -4.065 -0.400 1.186 1.00 98.00 90 LEU A C 1
ATOM 732 O O . LEU A 1 90 ? -4.289 0.482 0.356 1.00 98.00 90 LEU A O 1
ATOM 736 N N . MET A 1 91 ? -2.957 -1.134 1.170 1.00 97.19 91 MET A N 1
ATOM 737 C CA . MET A 1 91 ? -1.966 -1.089 0.102 1.00 97.19 91 MET A CA 1
ATOM 738 C C . MET A 1 91 ? -2.183 -2.260 -0.847 1.00 97.19 91 MET A C 1
ATOM 740 O O . MET A 1 91 ? -2.199 -3.418 -0.425 1.00 97.19 91 MET A O 1
ATOM 744 N N . ASP A 1 92 ? -2.256 -1.956 -2.135 1.00 95.81 92 ASP A N 1
ATOM 745 C CA . ASP A 1 92 ? -2.315 -2.951 -3.194 1.00 95.81 92 ASP A CA 1
ATOM 746 C C . ASP A 1 92 ? -1.094 -2.811 -4.113 1.00 95.81 92 ASP A C 1
ATOM 748 O O . ASP A 1 92 ? -0.914 -1.805 -4.802 1.00 95.81 92 ASP A O 1
ATOM 752 N N . THR A 1 93 ? -0.236 -3.836 -4.098 1.00 90.25 93 THR A N 1
ATOM 753 C CA . THR A 1 93 ? 0.972 -3.944 -4.933 1.00 90.25 93 THR A CA 1
ATOM 754 C C . THR A 1 93 ? 0.788 -4.899 -6.115 1.00 90.25 93 THR A C 1
ATOM 756 O O . THR A 1 93 ? 1.774 -5.407 -6.655 1.00 90.25 93 THR A O 1
ATOM 759 N N . PHE A 1 94 ? -0.457 -5.205 -6.485 1.00 89.19 94 PHE A N 1
ATOM 760 C CA . PHE A 1 94 ? -0.888 -6.287 -7.370 1.00 89.19 94 PHE A CA 1
ATOM 761 C C . PHE A 1 94 ? -0.671 -7.681 -6.769 1.00 89.19 94 PHE A C 1
ATOM 763 O O . PHE A 1 94 ? -1.615 -8.459 -6.651 1.00 89.19 94 PHE A O 1
ATOM 770 N N . PHE A 1 95 ? 0.557 -7.994 -6.359 1.00 86.38 95 PHE A N 1
ATOM 771 C CA . PHE A 1 95 ? 0.945 -9.304 -5.833 1.00 86.38 95 PHE A CA 1
ATOM 772 C C . PHE A 1 95 ? 0.719 -9.463 -4.329 1.00 86.38 95 PHE A C 1
ATOM 774 O O . PHE A 1 95 ? 0.657 -10.589 -3.829 1.00 86.38 95 PHE A O 1
ATOM 781 N N . GLN A 1 96 ? 0.619 -8.354 -3.597 1.00 92.12 96 GLN A N 1
ATOM 782 C CA . GLN A 1 96 ? 0.364 -8.336 -2.163 1.00 92.12 96 GLN A CA 1
ATOM 783 C C . GLN A 1 96 ? -0.747 -7.334 -1.868 1.00 92.12 96 GLN A C 1
ATOM 785 O O . GLN A 1 96 ? -0.733 -6.212 -2.375 1.00 92.12 96 GLN A O 1
ATOM 790 N N . ILE A 1 97 ? -1.690 -7.756 -1.032 1.00 96.19 97 ILE A N 1
ATOM 791 C CA . ILE A 1 97 ? -2.710 -6.893 -0.445 1.00 96.19 97 ILE A CA 1
ATOM 792 C C . ILE A 1 97 ? -2.385 -6.785 1.035 1.00 96.19 97 ILE A C 1
ATOM 794 O O . ILE A 1 97 ? -2.355 -7.801 1.733 1.00 96.19 97 ILE A O 1
ATOM 798 N N . LEU A 1 98 ? -2.089 -5.573 1.491 1.00 97.38 98 LEU A N 1
ATOM 799 C CA . LEU A 1 98 ? -1.660 -5.306 2.855 1.00 97.38 98 LEU A CA 1
ATOM 800 C C . LEU A 1 98 ? -2.614 -4.326 3.526 1.00 97.38 98 LEU A C 1
ATOM 802 O O . LEU A 1 98 ? -2.778 -3.202 3.058 1.00 97.38 98 LEU A O 1
ATOM 806 N N . ILE A 1 99 ? -3.181 -4.740 4.653 1.00 98.19 99 ILE A N 1
ATOM 807 C CA . ILE A 1 99 ? -3.909 -3.869 5.571 1.00 98.19 99 ILE A CA 1
ATOM 808 C C . ILE A 1 99 ? -2.958 -3.471 6.697 1.00 98.19 99 ILE A C 1
ATOM 810 O O . ILE A 1 99 ? -2.331 -4.329 7.318 1.00 98.19 99 ILE A O 1
ATOM 814 N N . TYR A 1 100 ? -2.824 -2.167 6.925 1.00 98.00 100 TYR A N 1
ATOM 815 C CA . TYR A 1 100 ? -2.027 -1.593 8.003 1.00 98.00 100 TYR A CA 1
ATOM 816 C C . TYR A 1 100 ? -2.921 -0.797 8.948 1.00 98.00 100 TYR A C 1
ATOM 818 O O . TYR A 1 100 ? -3.555 0.176 8.540 1.00 98.00 100 TYR A O 1
ATOM 826 N N . HIS A 1 101 ? -2.926 -1.173 10.221 1.00 97.44 101 HIS A N 1
ATOM 827 C CA . HIS A 1 101 ? -3.595 -0.425 11.279 1.00 97.44 101 HIS A CA 1
ATOM 828 C C . HIS A 1 101 ? -2.631 0.580 11.928 1.00 97.44 101 HIS A C 1
ATOM 830 O O . HIS A 1 101 ? -1.572 0.192 12.429 1.00 97.44 101 HIS A O 1
ATOM 836 N N . GLY A 1 102 ? -3.000 1.865 11.933 1.00 95.75 102 GLY A N 1
ATOM 837 C CA . GLY A 1 102 ? -2.288 2.904 12.678 1.00 95.75 102 GLY A CA 1
ATOM 838 C C . GLY A 1 102 ? -2.258 2.631 14.184 1.00 95.75 102 GLY A C 1
ATOM 839 O O . GLY A 1 102 ? -3.033 1.825 14.695 1.00 95.75 102 GLY A O 1
ATOM 840 N N . GLU A 1 103 ? -1.350 3.293 14.901 1.00 95.44 103 GLU A N 1
ATOM 841 C CA . GLU A 1 103 ? -1.100 3.047 16.328 1.00 95.44 103 GLU A CA 1
ATOM 842 C C . GLU A 1 103 ? -2.369 3.136 17.191 1.00 95.44 103 GLU A C 1
ATOM 844 O O . GLU A 1 103 ? -2.671 2.215 17.947 1.00 95.44 103 GLU A O 1
ATOM 849 N N . THR A 1 104 ? -3.150 4.208 17.050 1.00 94.81 104 THR A N 1
ATOM 850 C CA . THR A 1 104 ? -4.382 4.411 17.824 1.00 94.81 104 THR A CA 1
ATOM 851 C C . THR A 1 104 ? -5.444 3.375 17.462 1.00 94.81 104 THR A C 1
ATOM 853 O O . THR A 1 104 ? -6.115 2.837 18.342 1.00 94.81 104 THR A O 1
ATOM 856 N N . ILE A 1 105 ? -5.567 3.042 16.174 1.00 95.88 105 ILE A N 1
ATOM 857 C CA . ILE A 1 105 ? -6.498 2.008 15.709 1.00 95.88 105 ILE A CA 1
ATOM 858 C C . ILE A 1 105 ? -6.119 0.631 16.264 1.00 95.88 105 ILE A C 1
ATOM 860 O O . ILE A 1 105 ? -6.996 -0.113 16.705 1.00 95.88 105 ILE A O 1
ATOM 864 N N . ALA A 1 106 ? -4.828 0.297 16.267 1.00 95.31 106 ALA A N 1
ATOM 865 C CA . ALA A 1 106 ? -4.318 -0.955 16.813 1.00 95.31 106 ALA A CA 1
ATOM 866 C C . ALA A 1 106 ? -4.626 -1.066 18.314 1.00 95.31 106 ALA A C 1
ATOM 868 O O . ALA A 1 106 ? -5.199 -2.061 18.752 1.00 95.31 106 ALA A O 1
ATOM 869 N N . GLN A 1 107 ? -4.381 0.002 19.082 1.00 95.56 107 GLN A N 1
ATOM 870 C CA . GLN A 1 107 ? -4.722 0.059 20.508 1.00 95.56 107 GLN A CA 1
ATOM 871 C C . GLN A 1 107 ? -6.225 -0.158 20.756 1.00 95.56 107 GLN A C 1
ATOM 873 O O . GLN A 1 107 ? -6.610 -0.942 21.623 1.00 95.56 107 GLN A O 1
ATOM 878 N N . TRP A 1 108 ? -7.103 0.486 19.981 1.00 95.06 108 TRP A N 1
ATOM 879 C CA . TRP A 1 108 ? -8.553 0.279 20.105 1.00 95.06 108 TRP A CA 1
ATOM 880 C C . TRP A 1 108 ? -8.994 -1.138 19.724 1.00 95.06 108 TRP A C 1
ATOM 882 O O . TRP A 1 108 ? -9.896 -1.690 20.361 1.00 95.06 108 TRP A O 1
ATOM 892 N N . ARG A 1 109 ? -8.337 -1.750 18.728 1.00 94.31 109 ARG A N 1
ATOM 893 C CA . ARG A 1 109 ? -8.569 -3.145 18.324 1.00 94.31 109 ARG A CA 1
ATOM 894 C C . ARG A 1 109 ? -8.179 -4.117 19.439 1.00 94.31 109 ARG A C 1
ATOM 896 O O . ARG A 1 109 ? -8.932 -5.059 19.702 1.00 94.31 109 ARG A O 1
ATOM 903 N N . GLU A 1 110 ? -7.050 -3.880 20.110 1.00 94.19 110 GLU A N 1
ATOM 904 C CA . GLU A 1 110 ? -6.586 -4.669 21.262 1.00 94.19 110 GLU A CA 1
ATOM 905 C C . GLU A 1 110 ? -7.537 -4.563 22.460 1.00 94.19 110 GLU A C 1
ATOM 907 O O . GLU A 1 110 ? -7.852 -5.573 23.094 1.00 94.19 110 GLU A O 1
ATOM 912 N N . LEU A 1 111 ? -8.054 -3.360 22.732 1.00 94.94 111 LEU A N 1
ATOM 913 C CA . LEU A 1 111 ? -9.045 -3.102 23.785 1.00 94.94 111 LEU A CA 1
ATOM 914 C C . LEU A 1 111 ? -10.450 -3.632 23.455 1.00 94.94 111 LEU A C 1
ATOM 916 O O . LEU A 1 111 ? -11.339 -3.573 24.305 1.00 94.94 111 LEU A O 1
ATOM 920 N N . ARG A 1 112 ? -10.644 -4.181 22.250 1.00 94.56 112 ARG A N 1
ATOM 921 C CA . ARG A 1 112 ? -11.898 -4.775 21.766 1.00 94.56 112 ARG A CA 1
ATOM 922 C C . ARG A 1 112 ? -13.086 -3.820 21.771 1.00 94.56 112 ARG A C 1
ATOM 924 O O . ARG A 1 112 ? -14.219 -4.230 22.023 1.00 94.56 112 ARG A O 1
ATOM 931 N N . TYR A 1 113 ? -12.857 -2.552 21.439 1.00 93.00 113 TYR A N 1
ATOM 932 C CA . TYR A 1 113 ? -13.961 -1.602 21.283 1.00 93.00 113 TYR A CA 1
ATOM 933 C C . TYR A 1 113 ? -14.939 -2.020 20.183 1.00 93.00 113 TYR A C 1
ATOM 935 O O . TYR A 1 113 ? -16.130 -1.774 20.315 1.00 93.00 113 TYR A O 1
ATOM 943 N N . GLN A 1 114 ? -14.485 -2.754 19.166 1.00 92.19 114 GLN A N 1
ATOM 944 C CA . GLN A 1 114 ? -15.337 -3.288 18.101 1.00 92.19 114 GLN A CA 1
ATOM 945 C C . GLN A 1 114 ? -16.419 -4.275 18.573 1.00 92.19 114 GLN A C 1
ATOM 947 O O . GLN A 1 114 ? -17.404 -4.462 17.865 1.00 92.19 114 GLN A O 1
ATOM 952 N N . ASP A 1 115 ? -16.259 -4.895 19.746 1.00 93.50 115 ASP A N 1
ATOM 953 C CA . ASP A 1 115 ? -17.246 -5.835 20.294 1.00 93.50 115 ASP A CA 1
ATOM 954 C C . ASP A 1 115 ? -18.345 -5.110 21.096 1.00 93.50 115 ASP A C 1
ATOM 956 O O . ASP A 1 115 ? -19.362 -5.706 21.461 1.00 93.50 115 ASP A O 1
ATOM 960 N N . MET A 1 116 ? -18.145 -3.823 21.400 1.00 93.56 116 MET A N 1
ATOM 961 C CA . MET A 1 116 ? -19.087 -3.022 22.172 1.00 93.56 116 MET A CA 1
ATOM 962 C C . MET A 1 116 ?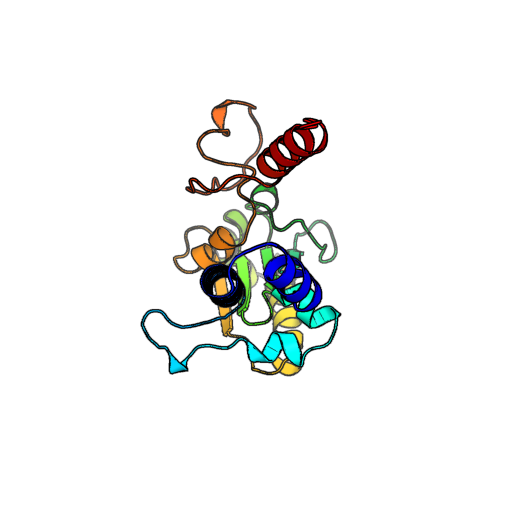 -20.133 -2.392 21.240 1.00 93.56 116 MET A C 1
ATOM 964 O O . MET A 1 116 ? -19.768 -1.752 20.253 1.00 93.56 116 MET A O 1
ATOM 968 N N . PRO A 1 117 ? -21.436 -2.480 21.570 1.00 92.19 117 PRO A N 1
ATOM 969 C CA . PRO A 1 117 ? -22.504 -1.938 20.724 1.00 92.19 117 PRO A CA 1
ATOM 970 C C . PRO A 1 117 ? -22.441 -0.409 20.574 1.00 92.19 117 PRO A C 1
ATOM 972 O O . PRO A 1 117 ? -22.965 0.142 19.614 1.00 92.19 117 PRO A O 1
ATOM 975 N N . GLU A 1 118 ? -21.779 0.280 21.505 1.00 93.12 118 GLU A N 1
ATOM 976 C CA . GLU A 1 118 ? -21.574 1.734 21.485 1.00 93.12 118 GLU A CA 1
ATOM 977 C C . GLU A 1 118 ? -20.591 2.184 20.389 1.00 93.12 118 GLU A C 1
ATOM 979 O O . GLU A 1 118 ? -20.652 3.327 19.938 1.00 93.12 118 GLU A O 1
ATOM 984 N N . TYR A 1 119 ? -19.715 1.285 19.925 1.00 92.38 119 TYR A N 1
ATOM 985 C CA . TYR A 1 119 ? -18.665 1.568 18.944 1.00 92.38 119 TYR A CA 1
ATOM 986 C C . TYR A 1 119 ? -18.866 0.792 17.635 1.00 92.38 119 TYR A C 1
ATOM 988 O O . TYR A 1 119 ? -17.902 0.393 16.979 1.00 92.38 119 TYR A O 1
ATOM 996 N N . GLU A 1 120 ? -20.118 0.619 17.204 1.00 92.38 120 GLU A N 1
ATOM 997 C CA . GLU A 1 120 ? -20.443 -0.039 15.930 1.00 92.38 120 GLU A CA 1
ATOM 998 C C . GLU A 1 120 ? -19.710 0.608 14.739 1.00 92.38 120 GLU A C 1
ATOM 1000 O O . GLU A 1 120 ? -19.192 -0.090 13.867 1.00 92.38 120 GLU A O 1
ATOM 1005 N N . SER A 1 121 ? -19.564 1.937 14.742 1.00 91.88 121 SER A N 1
ATOM 1006 C CA . SER A 1 121 ? -18.808 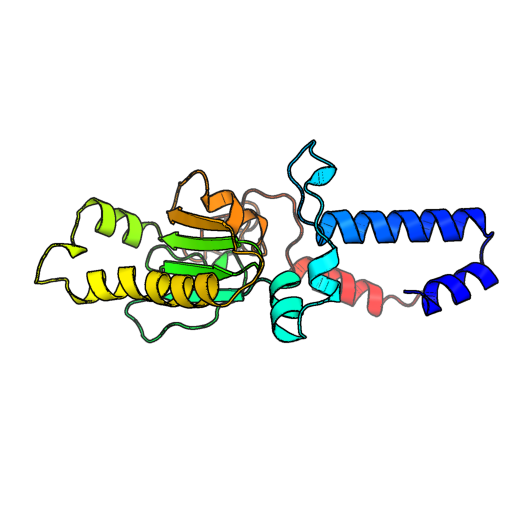2.670 13.719 1.00 91.88 121 SER A CA 1
ATOM 1007 C C . SER A 1 121 ? -17.348 2.212 13.610 1.00 91.88 121 SER A C 1
ATOM 1009 O O . SER A 1 121 ? -16.786 2.201 12.518 1.00 91.88 121 SER A O 1
ATOM 1011 N N . PHE A 1 122 ? -16.720 1.813 14.721 1.00 95.06 122 PHE A N 1
ATOM 1012 C CA . PHE A 1 122 ? -15.350 1.296 14.711 1.00 95.06 122 PHE A CA 1
ATOM 1013 C C . PHE A 1 122 ? -15.287 -0.121 14.132 1.00 95.06 122 PHE A C 1
ATOM 1015 O O . PHE A 1 122 ? -14.393 -0.423 13.342 1.00 95.06 122 PHE A O 1
ATOM 1022 N N . ALA A 1 123 ? -16.269 -0.971 14.445 1.00 94.19 123 ALA A N 1
ATOM 1023 C CA . ALA A 1 123 ? -16.388 -2.288 13.824 1.00 94.19 123 ALA A CA 1
ATOM 1024 C C . ALA A 1 123 ? -16.578 -2.180 12.300 1.00 94.19 123 ALA A C 1
ATOM 1026 O O . ALA A 1 123 ? -15.952 -2.922 11.541 1.00 94.19 123 ALA A O 1
ATOM 1027 N N . GLN A 1 124 ? -17.383 -1.215 11.843 1.00 93.62 124 GLN A N 1
ATOM 1028 C CA . GLN A 1 124 ? -17.550 -0.912 10.419 1.00 93.62 124 GLN A CA 1
ATOM 1029 C C . GLN A 1 124 ? -16.239 -0.427 9.782 1.00 93.62 124 GLN A C 1
ATOM 1031 O O . GLN A 1 124 ? -15.875 -0.909 8.710 1.00 93.62 124 GLN A O 1
ATOM 1036 N N . LEU A 1 125 ? -15.492 0.454 10.460 1.00 95.56 125 LEU A N 1
ATOM 1037 C CA . LEU A 1 125 ? -14.194 0.946 9.986 1.00 95.56 125 LEU A CA 1
ATOM 1038 C C . LEU A 1 125 ? -13.164 -0.182 9.817 1.00 95.56 125 LEU A C 1
ATOM 1040 O O . LEU A 1 125 ? -12.444 -0.199 8.824 1.00 95.56 125 LEU A O 1
ATOM 1044 N N . LEU A 1 126 ? -13.101 -1.135 10.754 1.00 95.75 126 LEU A N 1
ATOM 1045 C CA . LEU A 1 126 ? -12.207 -2.297 10.653 1.00 95.75 126 LEU A CA 1
ATOM 1046 C C . LEU A 1 126 ? -12.608 -3.247 9.519 1.00 95.75 126 LEU A C 1
ATOM 1048 O O . LEU A 1 126 ? -11.747 -3.896 8.927 1.00 95.75 126 LEU A O 1
ATOM 1052 N N . ARG A 1 127 ? -13.907 -3.345 9.229 1.00 95.44 127 ARG A N 1
ATOM 1053 C CA . ARG A 1 127 ? -14.443 -4.260 8.221 1.00 95.44 127 ARG A CA 1
ATOM 1054 C C . ARG A 1 127 ? -14.283 -3.737 6.794 1.00 95.44 127 ARG A C 1
ATOM 1056 O O . ARG A 1 127 ? -13.957 -4.525 5.914 1.00 95.44 127 ARG A O 1
ATOM 1063 N N . ALA A 1 128 ? -14.464 -2.437 6.573 1.00 95.94 128 ALA A N 1
ATOM 1064 C CA . ALA A 1 128 ? -14.400 -1.819 5.247 1.00 95.94 128 ALA A CA 1
ATOM 1065 C C . ALA A 1 128 ? -13.156 -2.214 4.409 1.00 95.94 128 ALA A C 1
ATOM 1067 O O . ALA A 1 128 ? -13.339 -2.740 3.314 1.00 95.94 128 ALA A O 1
ATOM 1068 N N . PRO A 1 129 ? -11.906 -2.075 4.900 1.00 97.06 129 PRO A N 1
ATOM 1069 C CA . PRO A 1 129 ? -10.726 -2.456 4.118 1.00 97.06 129 PRO A CA 1
ATOM 1070 C C . PRO A 1 129 ? -10.612 -3.970 3.901 1.00 97.06 129 PRO A C 1
ATOM 1072 O O . PRO A 1 129 ? -9.986 -4.402 2.936 1.00 97.06 129 PRO A O 1
ATOM 1075 N N . VAL A 1 130 ? -11.198 -4.788 4.784 1.00 97.12 130 VAL A N 1
ATOM 1076 C CA . VAL A 1 130 ? -11.224 -6.249 4.627 1.00 97.12 130 VAL A CA 1
ATOM 1077 C C . VAL A 1 130 ? -12.172 -6.634 3.500 1.00 97.12 130 VAL A C 1
ATOM 1079 O O . VAL A 1 130 ? -11.794 -7.443 2.658 1.00 97.12 130 VAL A O 1
ATOM 1082 N N . ASP A 1 131 ? -13.369 -6.049 3.460 1.00 96.62 131 ASP A N 1
ATOM 1083 C CA . ASP A 1 131 ? -14.350 -6.309 2.405 1.00 96.62 131 ASP A CA 1
ATOM 1084 C C . ASP A 1 131 ? -13.778 -5.902 1.026 1.00 96.62 131 ASP A C 1
ATOM 1086 O O . ASP A 1 131 ? -13.787 -6.719 0.101 1.00 96.62 131 ASP A O 1
ATOM 1090 N N . ASP A 1 132 ? -13.149 -4.724 0.925 1.00 96.12 132 ASP A N 1
ATOM 1091 C CA . ASP A 1 132 ? -12.479 -4.260 -0.303 1.00 96.12 132 ASP A CA 1
ATOM 1092 C C . ASP A 1 132 ? -11.305 -5.178 -0.703 1.00 96.12 132 ASP A C 1
ATOM 1094 O O . ASP A 1 132 ? -11.148 -5.557 -1.868 1.00 96.12 132 ASP A O 1
ATOM 1098 N N . ALA A 1 133 ? -10.486 -5.606 0.264 1.00 96.38 133 ALA A N 1
ATOM 1099 C CA . ALA A 1 133 ? -9.400 -6.551 0.014 1.00 96.38 133 ALA A CA 1
ATOM 1100 C C . ALA A 1 133 ? -9.917 -7.901 -0.509 1.00 96.38 133 ALA A C 1
ATOM 1102 O O . ALA A 1 133 ? -9.310 -8.484 -1.408 1.00 96.38 133 ALA A O 1
ATOM 1103 N N . GLN A 1 134 ? -11.027 -8.411 0.031 1.00 95.81 134 GLN A N 1
ATOM 1104 C CA . GLN A 1 134 ? -11.619 -9.676 -0.408 1.00 95.81 134 GLN A CA 1
ATOM 1105 C C . GLN A 1 134 ? -12.114 -9.606 -1.855 1.00 95.81 134 GLN A C 1
ATOM 1107 O O . GLN A 1 134 ? -11.918 -10.567 -2.600 1.00 95.81 134 GLN A O 1
ATOM 1112 N N . GLU A 1 135 ? -12.696 -8.484 -2.281 1.00 95.12 135 GLU A N 1
ATOM 1113 C CA . GLU A 1 135 ? -13.112 -8.285 -3.675 1.00 95.12 135 GLU A CA 1
ATOM 1114 C C . GLU A 1 135 ? -11.915 -8.372 -4.638 1.00 95.12 135 GLU A C 1
ATOM 1116 O O . GLU A 1 135 ? -11.969 -9.052 -5.673 1.00 95.12 135 GLU A O 1
ATOM 1121 N N . ILE A 1 136 ? -10.784 -7.768 -4.261 1.00 94.12 136 ILE A N 1
ATOM 1122 C CA . ILE A 1 136 ? -9.544 -7.835 -5.044 1.00 94.12 136 ILE A CA 1
ATOM 1123 C C . ILE A 1 136 ? -8.993 -9.269 -5.076 1.00 94.12 136 ILE A C 1
ATOM 1125 O O . ILE A 1 136 ? -8.615 -9.769 -6.137 1.00 94.12 136 ILE A O 1
ATOM 1129 N N . LEU A 1 137 ? -8.972 -9.965 -3.935 1.00 93.75 137 LEU A N 1
ATOM 1130 C CA . LEU A 1 137 ? -8.470 -11.342 -3.841 1.00 93.75 137 LEU A CA 1
ATOM 1131 C C . LEU A 1 137 ? -9.295 -12.339 -4.669 1.00 93.75 137 LEU A C 1
ATOM 1133 O O . LEU A 1 137 ? -8.737 -13.309 -5.180 1.00 93.75 137 LEU A O 1
ATOM 1137 N N . GLN A 1 138 ? -10.606 -12.119 -4.798 1.00 94.12 138 GLN A N 1
ATOM 1138 C CA . GLN A 1 138 ? -11.502 -12.991 -5.564 1.00 94.12 138 GLN A CA 1
ATOM 1139 C C . GLN A 1 138 ? -11.395 -12.780 -7.077 1.00 94.12 138 GLN A C 1
ATOM 1141 O O . GLN A 1 138 ? -11.598 -13.722 -7.843 1.00 94.12 138 GLN A O 1
ATOM 1146 N N . SER A 1 139 ? -11.094 -11.557 -7.511 1.00 90.38 139 SER A N 1
ATOM 1147 C CA . SER A 1 139 ? -11.047 -11.190 -8.929 1.00 90.38 139 SER A CA 1
ATOM 1148 C C . SER A 1 139 ? -9.655 -11.333 -9.551 1.00 90.38 139 SER A C 1
ATOM 1150 O O . SER A 1 139 ? -9.547 -11.585 -10.754 1.00 90.38 139 SER A O 1
ATOM 1152 N N . ARG A 1 140 ? -8.581 -11.198 -8.761 1.00 89.88 140 ARG A N 1
ATOM 1153 C CA . ARG A 1 140 ? -7.208 -11.138 -9.276 1.00 89.88 140 ARG A CA 1
ATOM 1154 C C . ARG A 1 140 ? -6.542 -12.507 -9.419 1.00 89.88 140 ARG A C 1
ATOM 1156 O O . ARG A 1 140 ? -6.570 -13.346 -8.519 1.00 89.88 140 ARG A O 1
ATOM 1163 N N . PHE A 1 141 ? -5.843 -12.691 -10.541 1.00 81.94 141 PHE A N 1
ATOM 1164 C CA . PHE A 1 141 ? -4.968 -13.834 -10.791 1.00 81.94 141 PHE A CA 1
ATOM 1165 C C . PHE A 1 141 ? -3.532 -13.362 -11.112 1.00 81.94 141 PHE A C 1
ATOM 1167 O O . PHE A 1 141 ? -3.359 -12.509 -11.975 1.00 81.94 141 PHE A O 1
ATOM 1174 N N . PRO A 1 142 ? -2.485 -13.908 -10.464 1.00 86.12 142 PRO A N 1
ATOM 1175 C CA . PRO A 1 142 ? -2.540 -14.951 -9.450 1.00 86.12 142 PRO A CA 1
ATOM 1176 C C . PRO A 1 142 ? -3.092 -14.375 -8.142 1.00 86.12 142 PRO A C 1
ATOM 1178 O O . PRO A 1 142 ? -3.027 -13.167 -7.930 1.00 86.12 142 PRO A O 1
ATOM 1181 N N . VAL A 1 143 ? -3.619 -15.240 -7.272 1.00 88.12 143 VAL A N 1
ATOM 1182 C CA . VAL A 1 143 ? -4.163 -14.781 -5.987 1.00 88.12 143 VAL A CA 1
ATOM 1183 C C . VAL A 1 143 ? -3.050 -14.062 -5.211 1.00 88.12 143 VAL A C 1
ATOM 1185 O O . VAL A 1 143 ? -2.005 -14.676 -4.957 1.00 88.12 143 VAL A O 1
ATOM 1188 N N . PRO A 1 144 ? -3.242 -12.779 -4.857 1.00 91.19 144 PRO A N 1
ATOM 1189 C CA . PRO A 1 144 ? -2.255 -12.014 -4.111 1.00 91.19 144 PRO A CA 1
ATOM 1190 C C . PRO A 1 144 ? -2.010 -12.594 -2.721 1.00 91.19 144 PRO A C 1
ATOM 1192 O O . PRO A 1 144 ? -2.886 -13.203 -2.104 1.00 91.19 144 PRO A O 1
ATOM 1195 N N . ARG A 1 145 ? -0.826 -12.341 -2.169 1.00 92.81 145 ARG A N 1
ATOM 1196 C CA . ARG A 1 145 ? -0.560 -12.613 -0.758 1.00 92.81 145 ARG A CA 1
ATOM 1197 C C . ARG A 1 145 ? -1.297 -11.588 0.104 1.00 92.81 145 ARG A C 1
ATOM 1199 O O . ARG A 1 145 ? -1.007 -10.399 0.023 1.00 92.81 145 ARG A O 1
ATOM 1206 N N . TYR A 1 146 ? -2.186 -12.064 0.967 1.00 95.94 146 TYR A N 1
ATOM 1207 C CA . TYR A 1 146 ? -2.866 -11.233 1.959 1.00 95.94 146 TYR A CA 1
ATOM 1208 C C . TYR A 1 146 ? -2.004 -11.039 3.217 1.00 95.94 146 TYR A C 1
ATOM 1210 O O . TYR A 1 146 ? -1.418 -12.000 3.728 1.00 95.94 146 TYR A O 1
ATOM 1218 N N . ILE A 1 147 ? -1.913 -9.799 3.699 1.00 96.12 147 ILE A N 1
ATOM 1219 C CA . ILE A 1 147 ? -1.144 -9.389 4.878 1.00 96.12 147 ILE A CA 1
ATOM 1220 C C . ILE A 1 147 ? -2.018 -8.457 5.729 1.00 96.12 147 ILE A C 1
ATOM 1222 O O . ILE A 1 147 ? -2.443 -7.412 5.257 1.00 96.12 147 ILE A O 1
ATOM 1226 N N . ASP A 1 148 ? -2.247 -8.810 6.992 1.00 97.00 148 ASP A N 1
ATOM 1227 C CA . ASP A 1 148 ? -2.841 -7.935 8.016 1.00 97.00 148 ASP A CA 1
ATOM 1228 C C . ASP A 1 148 ? -1.735 -7.630 9.035 1.00 97.00 148 ASP A C 1
ATOM 1230 O O . ASP A 1 148 ? -1.071 -8.543 9.538 1.00 97.00 148 ASP A O 1
ATOM 1234 N N . THR A 1 149 ? -1.453 -6.349 9.250 1.00 96.88 149 THR A N 1
ATOM 1235 C CA . THR A 1 149 ? -0.409 -5.876 10.158 1.00 96.88 149 THR A CA 1
ATOM 1236 C C . THR A 1 149 ? -0.815 -4.553 10.795 1.00 96.88 149 THR A C 1
ATOM 1238 O O . THR A 1 149 ? -1.728 -3.861 10.360 1.00 96.88 149 THR A O 1
ATOM 1241 N N . GLU A 1 150 ? -0.080 -4.160 11.821 1.00 96.25 150 GLU A N 1
ATOM 1242 C CA . GLU A 1 150 ? -0.317 -2.929 12.567 1.00 96.25 150 GLU A CA 1
ATOM 1243 C C . GLU A 1 150 ? 0.985 -2.177 12.836 1.00 96.25 150 GLU A C 1
ATOM 1245 O O . GLU A 1 150 ? 2.077 -2.640 12.471 1.00 96.25 150 GLU A O 1
ATOM 1250 N N . HIS A 1 151 ? 0.869 -1.007 13.458 1.00 92.88 151 HIS A N 1
ATOM 1251 C CA . HIS A 1 151 ? 2.010 -0.237 13.927 1.00 92.88 151 HIS A CA 1
ATOM 1252 C C . HIS A 1 151 ? 2.922 -1.082 14.831 1.00 92.88 151 HIS A C 1
ATOM 1254 O O . HIS A 1 151 ? 2.465 -1.772 15.734 1.00 92.88 151 HIS A O 1
ATOM 1260 N N . GLY A 1 152 ? 4.230 -1.061 14.565 1.00 88.88 152 GLY A N 1
ATOM 1261 C CA . GLY A 1 152 ? 5.207 -1.899 15.274 1.00 88.88 152 GLY A CA 1
ATOM 1262 C C . GLY A 1 152 ? 5.214 -3.382 14.863 1.00 88.88 152 GLY A C 1
ATOM 1263 O O . GLY A 1 152 ? 6.129 -4.118 15.238 1.00 88.88 152 GLY A O 1
ATOM 1264 N N . GLY A 1 153 ? 4.259 -3.829 14.042 1.00 92.12 153 GLY A N 1
ATOM 1265 C CA . GLY A 1 153 ? 4.186 -5.199 13.547 1.00 92.12 153 GLY A CA 1
ATOM 1266 C C . GLY A 1 153 ? 5.344 -5.556 12.609 1.00 92.12 153 GLY A C 1
ATOM 1267 O O . GLY A 1 153 ? 5.734 -4.788 11.730 1.00 92.12 153 GLY A O 1
ATOM 1268 N N . SER A 1 154 ? 5.875 -6.777 12.729 1.00 89.88 154 SER A N 1
ATOM 1269 C CA . SER A 1 154 ? 7.014 -7.233 11.906 1.00 89.88 154 SER A CA 1
ATOM 1270 C C . SER A 1 154 ? 6.731 -7.254 10.396 1.00 89.88 154 SER A C 1
ATOM 1272 O O . SER A 1 154 ? 7.660 -7.157 9.589 1.00 89.88 154 SER A O 1
ATOM 1274 N N . GLN A 1 155 ? 5.459 -7.368 9.999 1.00 90.69 155 GLN 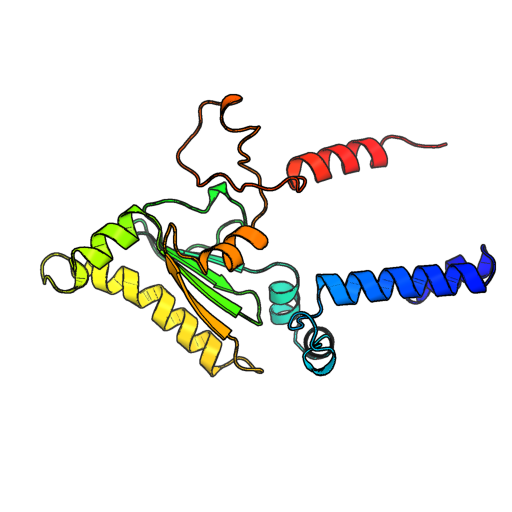A N 1
ATOM 1275 C CA . GLN A 1 155 ? 5.035 -7.356 8.599 1.00 90.69 155 GLN A CA 1
ATOM 1276 C C . GLN A 1 155 ? 4.796 -5.936 8.057 1.00 90.69 155 GLN A C 1
ATOM 1278 O O . GLN A 1 155 ? 4.779 -5.761 6.840 1.00 90.69 155 GLN A O 1
ATOM 1283 N N . ALA A 1 156 ? 4.760 -4.899 8.907 1.00 91.62 156 ALA A N 1
ATOM 1284 C CA . ALA A 1 156 ? 4.648 -3.502 8.471 1.00 91.62 156 ALA A CA 1
ATOM 1285 C C . ALA A 1 156 ? 5.811 -3.070 7.562 1.00 91.62 156 ALA A C 1
ATOM 1287 O O . ALA A 1 156 ? 5.655 -2.191 6.718 1.00 91.62 156 ALA A O 1
ATOM 1288 N N . ARG A 1 157 ? 6.962 -3.753 7.642 1.00 89.88 157 ARG A N 1
ATOM 1289 C CA . ARG A 1 157 ? 8.108 -3.547 6.741 1.00 89.88 157 ARG A CA 1
ATOM 1290 C C . ARG A 1 157 ? 7.756 -3.652 5.253 1.00 89.88 157 ARG A C 1
ATOM 1292 O O . ARG A 1 157 ? 8.407 -3.005 4.440 1.00 89.88 157 ARG A O 1
ATOM 1299 N N . PHE A 1 158 ? 6.747 -4.450 4.889 1.00 89.88 158 PHE A N 1
ATOM 1300 C CA . PHE A 1 158 ? 6.318 -4.572 3.495 1.00 89.88 158 PHE A CA 1
ATOM 1301 C C . PHE A 1 158 ? 5.727 -3.254 2.980 1.00 89.88 158 PHE A C 1
ATOM 1303 O O . PHE A 1 158 ? 6.076 -2.846 1.877 1.00 89.88 158 PHE A O 1
ATOM 1310 N N . LEU A 1 159 ? 4.954 -2.537 3.804 1.00 91.62 159 LEU A N 1
ATOM 1311 C CA . LEU A 1 159 ? 4.494 -1.176 3.512 1.00 91.62 159 LEU A CA 1
ATOM 1312 C C . LEU A 1 159 ? 5.661 -0.180 3.526 1.00 91.62 159 LEU A C 1
ATOM 1314 O O . LEU A 1 159 ? 5.874 0.544 2.555 1.00 91.62 159 LEU A O 1
ATOM 1318 N N . LEU A 1 160 ? 6.462 -0.185 4.596 1.00 88.94 160 LEU A N 1
ATOM 1319 C CA . LEU A 1 160 ? 7.538 0.797 4.789 1.00 88.94 160 LEU A CA 1
ATOM 1320 C C . LEU A 1 160 ? 8.620 0.734 3.697 1.00 88.94 160 LEU A C 1
ATOM 1322 O O . LEU A 1 160 ? 9.227 1.747 3.378 1.00 88.94 160 LEU A O 1
ATOM 1326 N N . SER A 1 161 ? 8.838 -0.437 3.090 1.00 85.31 161 SER A N 1
ATOM 1327 C CA . SER A 1 161 ? 9.777 -0.608 1.969 1.00 85.31 161 SER A CA 1
ATOM 1328 C C . SER A 1 161 ? 9.266 -0.088 0.619 1.00 85.31 161 SER A C 1
ATOM 1330 O O . SER A 1 161 ? 10.029 -0.041 -0.346 1.00 85.31 161 SER A O 1
ATOM 1332 N N . LYS A 1 162 ? 7.973 0.243 0.517 1.00 86.25 162 LYS A N 1
ATOM 1333 C CA . LYS A 1 162 ? 7.323 0.691 -0.725 1.00 86.25 162 LYS A CA 1
ATOM 1334 C C . LYS A 1 162 ? 6.973 2.175 -0.712 1.00 86.25 162 LYS A C 1
ATOM 1336 O O . LYS A 1 162 ? 6.836 2.756 -1.784 1.00 86.25 162 LYS A O 1
ATOM 1341 N N . VAL A 1 163 ? 6.840 2.779 0.468 1.00 87.56 163 VAL A N 1
ATOM 1342 C CA . VAL A 1 163 ? 6.551 4.211 0.608 1.00 87.56 163 VAL A CA 1
ATOM 1343 C C . VAL A 1 163 ? 7.770 5.076 0.324 1.00 87.56 163 VAL A C 1
ATOM 1345 O O . VAL A 1 163 ? 8.906 4.728 0.641 1.00 87.56 163 VAL A O 1
ATOM 1348 N N . ASN A 1 164 ? 7.519 6.246 -0.255 1.00 85.12 164 ASN A N 1
ATOM 1349 C CA . ASN A 1 164 ? 8.520 7.287 -0.396 1.00 85.12 164 ASN A CA 1
ATOM 1350 C C . ASN A 1 164 ? 8.911 7.837 0.992 1.00 85.12 164 ASN A C 1
ATOM 1352 O O . ASN A 1 164 ? 8.023 8.292 1.721 1.00 85.12 164 ASN A O 1
ATOM 1356 N N . PRO A 1 165 ? 10.207 7.848 1.358 1.00 84.69 165 PRO A N 1
ATOM 1357 C CA . PRO A 1 165 ? 10.672 8.348 2.648 1.00 84.69 165 PRO A CA 1
ATOM 1358 C C . PRO A 1 165 ? 10.761 9.883 2.637 1.00 84.69 165 PRO A C 1
ATOM 1360 O O . PRO A 1 165 ? 11.846 10.464 2.617 1.00 84.69 165 PRO A O 1
ATOM 1363 N N . SER A 1 166 ? 9.621 10.575 2.605 1.00 75.38 166 SER A N 1
ATOM 1364 C CA . SER A 1 166 ? 9.584 12.043 2.719 1.00 75.38 166 SER A CA 1
ATOM 1365 C C . SER A 1 166 ? 9.924 12.518 4.134 1.00 75.38 166 SER A C 1
ATOM 1367 O O . SER A 1 166 ? 10.558 13.562 4.302 1.00 75.38 166 SER A O 1
ATOM 1369 N N . GLN A 1 167 ? 9.556 11.720 5.138 1.00 68.12 167 GLN A N 1
ATOM 1370 C CA . GLN A 1 167 ? 9.867 11.924 6.544 1.00 68.12 167 GLN A CA 1
ATOM 1371 C C . GLN A 1 167 ? 10.923 10.901 6.972 1.00 68.12 167 GLN A C 1
ATOM 1373 O O . GLN A 1 167 ? 10.633 9.744 7.280 1.00 68.12 167 GLN A O 1
ATOM 1378 N N . THR A 1 168 ? 12.184 11.329 6.960 1.00 63.25 168 THR A N 1
ATOM 1379 C CA . THR A 1 168 ? 13.311 10.543 7.475 1.00 63.25 168 THR A CA 1
ATOM 1380 C C . THR A 1 168 ? 13.733 11.050 8.846 1.00 63.25 168 THR A C 1
ATOM 1382 O O . THR A 1 168 ? 13.513 12.211 9.199 1.00 63.25 168 THR A O 1
ATOM 1385 N N . HIS A 1 169 ? 14.432 10.198 9.597 1.00 59.69 169 HIS A N 1
ATOM 1386 C CA . HIS A 1 169 ? 15.081 10.572 10.857 1.00 59.69 169 HIS A CA 1
ATOM 1387 C C . HIS A 1 169 ? 15.989 11.818 10.731 1.00 59.69 169 HIS A C 1
ATOM 1389 O O . HIS A 1 169 ? 16.133 12.562 11.697 1.00 59.69 169 HIS A O 1
ATOM 1395 N N . ASN A 1 170 ? 16.543 12.083 9.538 1.00 56.53 170 ASN A N 1
ATOM 1396 C CA . ASN A 1 170 ? 17.371 13.259 9.252 1.00 56.53 170 ASN A CA 1
ATOM 1397 C C . ASN A 1 170 ? 16.571 14.562 9.076 1.00 56.53 170 ASN A C 1
ATOM 1399 O O . ASN A 1 170 ? 17.073 15.622 9.440 1.00 56.53 170 ASN A O 1
ATOM 1403 N N . ASN A 1 171 ? 15.341 14.508 8.552 1.00 58.81 171 ASN A N 1
ATOM 1404 C CA . ASN A 1 171 ? 14.498 15.699 8.357 1.00 58.81 171 ASN A CA 1
ATOM 1405 C C . ASN A 1 171 ? 13.507 15.955 9.504 1.00 58.81 171 ASN A C 1
ATOM 1407 O O . ASN A 1 171 ? 12.966 17.057 9.584 1.00 58.81 171 ASN A O 1
ATOM 1411 N N . MET A 1 172 ? 13.322 14.992 10.416 1.00 49.88 172 MET A N 1
ATOM 1412 C CA . MET A 1 172 ? 12.434 15.086 11.587 1.00 49.88 172 MET A CA 1
ATOM 1413 C C . MET A 1 172 ? 12.672 16.349 12.439 1.00 49.88 172 MET A C 1
ATOM 1415 O O . MET A 1 172 ? 11.742 16.913 13.004 1.00 49.88 172 MET A O 1
ATOM 1419 N N . TYR A 1 173 ? 13.923 16.814 12.526 1.00 49.44 173 TYR A N 1
ATOM 1420 C CA . TYR A 1 173 ? 14.306 17.968 13.348 1.00 49.44 173 TYR A CA 1
ATOM 1421 C C . TYR A 1 173 ? 14.389 19.297 12.578 1.00 49.44 173 TYR A C 1
ATOM 1423 O O . TYR A 1 173 ? 14.598 20.340 13.196 1.00 49.44 173 TYR A O 1
ATOM 1431 N N . ALA A 1 174 ? 14.255 19.287 11.246 1.00 49.03 174 ALA A N 1
ATOM 1432 C CA . ALA A 1 174 ? 14.443 20.480 10.414 1.00 49.03 174 ALA A CA 1
ATOM 1433 C C . ALA A 1 174 ? 13.169 21.333 10.282 1.00 49.03 174 ALA A C 1
ATOM 1435 O O . ALA A 1 174 ? 13.250 22.549 10.122 1.00 49.03 174 ALA A O 1
ATOM 1436 N N . TYR A 1 175 ? 11.997 20.712 10.387 1.00 42.34 175 TYR A N 1
ATOM 1437 C CA . TYR A 1 175 ? 10.700 21.379 10.384 1.00 42.34 175 TYR A CA 1
ATOM 1438 C C . TYR A 1 175 ? 9.846 20.710 11.454 1.00 42.34 175 TYR A C 1
ATOM 1440 O O . TYR A 1 175 ? 9.558 19.528 11.331 1.00 42.34 175 TYR A O 1
ATOM 1448 N N . GLY A 1 176 ? 9.487 21.436 12.518 1.00 44.31 176 GLY A N 1
ATOM 1449 C CA . GLY A 1 176 ? 8.711 20.909 13.647 1.00 44.31 176 GLY A CA 1
ATOM 1450 C C . GLY A 1 176 ? 7.297 20.476 13.247 1.00 44.31 176 GLY A C 1
ATOM 1451 O O . GLY A 1 176 ? 6.343 21.207 13.501 1.00 44.31 176 GLY A O 1
ATOM 1452 N N . GLY A 1 177 ? 7.175 19.313 12.608 1.00 40.16 177 GLY A N 1
ATOM 1453 C CA . GLY A 1 177 ? 5.963 18.830 11.961 1.00 40.16 177 GLY A CA 1
ATOM 1454 C C . GLY A 1 177 ? 5.637 17.377 12.299 1.00 40.16 177 GLY A C 1
ATOM 1455 O O . GLY A 1 177 ? 6.409 16.473 12.005 1.00 40.16 177 GLY A O 1
ATOM 1456 N N . ASP A 1 178 ? 4.467 17.229 12.915 1.00 46.62 178 ASP A N 1
ATOM 1457 C CA . ASP A 1 178 ? 3.428 16.212 12.714 1.00 46.62 178 ASP A CA 1
ATOM 1458 C C . ASP A 1 178 ? 3.841 14.738 12.510 1.00 46.62 178 ASP A C 1
ATOM 1460 O O . ASP A 1 178 ? 4.055 14.273 11.392 1.00 46.62 178 ASP A O 1
ATOM 1464 N N . GLY A 1 179 ? 3.888 14.003 13.628 1.00 50.44 179 GLY A N 1
ATOM 1465 C CA . GLY A 1 179 ? 3.181 12.727 13.857 1.00 50.44 179 GLY A CA 1
ATOM 1466 C C . GLY A 1 179 ? 3.408 11.494 12.967 1.00 50.44 179 GLY A C 1
ATOM 1467 O O . GLY A 1 179 ? 2.848 10.448 13.286 1.00 50.44 179 GLY A O 1
ATOM 1468 N N . GLY A 1 180 ? 4.182 11.559 11.885 1.00 53.41 180 GLY A N 1
ATOM 1469 C CA . GLY A 1 180 ? 4.389 10.424 10.982 1.00 53.41 180 GLY A CA 1
ATOM 1470 C C . GLY A 1 180 ? 5.480 9.459 11.454 1.00 53.41 180 GLY A C 1
ATOM 1471 O O . GLY A 1 180 ? 6.449 9.845 12.110 1.00 53.41 180 GLY A O 1
ATOM 1472 N N . ALA A 1 181 ? 5.341 8.175 11.107 1.00 57.50 181 ALA A N 1
ATOM 1473 C CA . ALA A 1 181 ? 6.347 7.161 11.420 1.00 57.50 181 ALA A CA 1
ATOM 1474 C C . ALA A 1 181 ? 7.611 7.374 10.553 1.00 57.50 181 ALA A C 1
ATOM 1476 O O . ALA A 1 181 ? 7.548 7.180 9.333 1.00 57.50 181 ALA A O 1
ATOM 1477 N N . PRO A 1 182 ? 8.771 7.738 11.137 1.00 62.59 182 PRO A N 1
ATOM 1478 C CA . PRO A 1 182 ? 9.982 7.972 10.365 1.00 62.59 182 PRO A CA 1
ATOM 1479 C C . PRO A 1 182 ? 10.490 6.651 9.791 1.00 62.59 182 PRO A C 1
ATOM 1481 O O . PRO A 1 182 ? 10.727 5.686 10.522 1.00 62.59 182 PRO A O 1
ATOM 1484 N N . VAL A 1 183 ? 10.711 6.606 8.478 1.00 63.66 183 VAL A N 1
ATOM 1485 C CA . VAL A 1 183 ? 11.335 5.435 7.855 1.00 63.66 183 VAL A CA 1
ATOM 1486 C C . VAL A 1 183 ? 12.850 5.533 8.017 1.00 63.66 183 VAL A C 1
ATOM 1488 O O . VAL A 1 183 ? 13.489 6.522 7.647 1.00 63.66 183 VAL A O 1
ATOM 1491 N N . LEU A 1 184 ? 13.433 4.484 8.596 1.00 64.31 184 LEU A N 1
ATOM 1492 C CA . LEU A 1 184 ? 14.876 4.301 8.724 1.00 64.31 184 LEU A CA 1
ATOM 1493 C C . LEU A 1 184 ? 15.425 3.758 7.398 1.00 64.31 184 LEU A C 1
ATOM 1495 O O . LEU A 1 184 ? 15.573 2.550 7.229 1.00 64.31 184 LEU A O 1
ATOM 1499 N N . THR A 1 185 ? 15.676 4.652 6.443 1.00 69.88 185 THR A N 1
ATOM 1500 C CA . THR A 1 185 ? 16.324 4.327 5.166 1.00 69.88 185 THR A CA 1
ATOM 1501 C C . THR A 1 185 ? 17.297 5.429 4.744 1.00 69.88 185 THR A C 1
ATOM 1503 O O . THR A 1 185 ? 17.103 6.595 5.094 1.00 69.88 185 THR A O 1
ATOM 1506 N N . ASP A 1 186 ? 18.319 5.036 3.981 1.00 67.81 186 ASP A N 1
ATOM 1507 C CA . ASP A 1 186 ? 19.238 5.930 3.261 1.00 67.81 186 ASP A CA 1
ATOM 1508 C C . ASP A 1 186 ? 18.730 6.256 1.840 1.00 67.81 186 ASP A C 1
ATOM 1510 O O . ASP A 1 186 ? 19.399 6.954 1.073 1.00 67.81 186 ASP A O 1
ATOM 1514 N N . ASP A 1 187 ? 17.554 5.741 1.461 1.00 69.56 187 ASP A N 1
ATOM 1515 C CA . ASP A 1 187 ? 16.947 6.004 0.160 1.00 69.56 187 ASP A CA 1
ATOM 1516 C C . ASP A 1 187 ? 16.576 7.483 -0.019 1.00 69.56 187 ASP A C 1
ATOM 1518 O O . ASP A 1 187 ? 16.150 8.189 0.897 1.00 69.56 187 ASP A O 1
ATOM 1522 N N . VAL A 1 188 ? 16.716 7.952 -1.258 1.00 72.25 188 VAL A N 1
ATOM 1523 C CA . VAL A 1 188 ? 16.469 9.345 -1.637 1.00 72.25 188 VAL A CA 1
ATOM 1524 C C . VAL A 1 188 ? 14.969 9.578 -1.820 1.00 72.25 188 VAL A C 1
ATOM 1526 O O . VAL A 1 188 ? 14.324 8.877 -2.601 1.00 72.25 188 VAL A O 1
ATOM 1529 N N . SER A 1 189 ? 14.419 10.601 -1.160 1.00 80.75 189 SER A N 1
ATOM 1530 C CA . SER A 1 189 ? 13.014 10.977 -1.341 1.00 80.75 189 SER A CA 1
ATOM 1531 C C . SER A 1 189 ? 12.732 11.476 -2.763 1.00 80.75 189 SER A C 1
ATOM 1533 O O . SER A 1 189 ? 13.596 12.051 -3.438 1.00 80.75 189 SER A O 1
ATOM 1535 N N . LEU A 1 190 ? 11.488 11.322 -3.221 1.00 78.12 190 LEU A N 1
ATOM 1536 C CA . LEU A 1 190 ? 11.052 11.780 -4.542 1.00 78.12 190 LEU A CA 1
ATOM 1537 C C . LEU A 1 190 ? 11.342 13.271 -4.768 1.00 78.12 190 LEU A C 1
ATOM 1539 O O . LEU A 1 190 ? 11.696 13.669 -5.876 1.00 78.12 190 LEU A O 1
ATOM 1543 N N . GLN A 1 191 ? 11.237 14.096 -3.723 1.00 78.31 191 GLN A N 1
ATOM 1544 C CA . GLN A 1 191 ? 11.543 15.522 -3.810 1.00 78.31 191 GLN A CA 1
ATOM 1545 C C . GLN A 1 191 ? 13.014 15.764 -4.166 1.00 78.31 191 GLN A C 1
ATOM 1547 O O . GLN A 1 191 ? 13.297 16.489 -5.120 1.00 78.31 191 GLN A O 1
ATOM 1552 N N . VAL A 1 192 ? 13.943 15.119 -3.455 1.00 81.00 192 VAL A N 1
ATOM 1553 C CA . VAL A 1 192 ? 15.386 15.251 -3.714 1.00 81.00 192 VAL A CA 1
ATOM 1554 C C . VAL A 1 192 ? 15.729 14.716 -5.106 1.00 81.00 192 VAL A C 1
ATOM 1556 O O . VAL A 1 192 ? 16.485 15.353 -5.846 1.00 81.00 192 VAL A O 1
ATOM 1559 N N . PHE A 1 193 ? 15.115 13.600 -5.514 1.00 80.00 193 PHE A N 1
ATOM 1560 C CA . PHE A 1 193 ? 15.241 13.080 -6.876 1.00 80.00 193 PHE A CA 1
ATOM 1561 C C . PHE A 1 193 ? 14.798 14.112 -7.922 1.00 80.00 193 PHE A C 1
ATOM 1563 O O . PHE A 1 193 ? 15.537 14.389 -8.868 1.00 80.00 193 PHE A O 1
ATOM 1570 N N . MET A 1 194 ? 13.623 14.719 -7.743 1.00 81.69 194 MET A N 1
ATOM 1571 C CA . MET A 1 194 ? 13.091 15.720 -8.668 1.00 81.69 194 MET A CA 1
ATOM 1572 C C . MET A 1 194 ? 13.947 16.989 -8.704 1.00 81.69 194 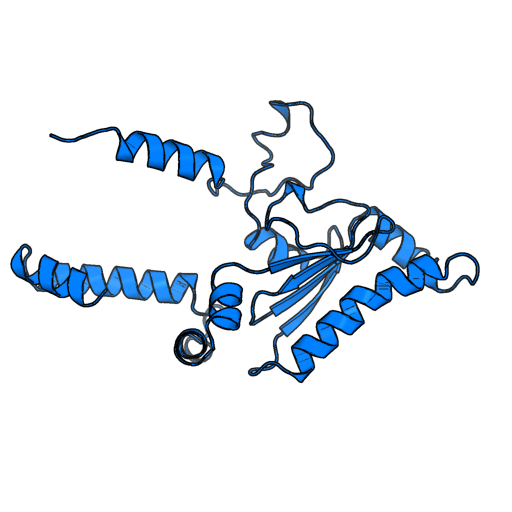MET A C 1
ATOM 1574 O O . MET A 1 194 ? 14.116 17.574 -9.772 1.00 81.69 194 MET A O 1
ATOM 1578 N N . GLU A 1 195 ? 14.519 17.421 -7.580 1.00 84.75 195 GLU A N 1
ATOM 1579 C CA . GLU A 1 195 ? 15.457 18.548 -7.544 1.00 84.75 195 GLU A CA 1
ATOM 1580 C C . GLU A 1 195 ? 16.747 18.250 -8.311 1.00 84.75 195 GLU A C 1
ATOM 1582 O O . GLU A 1 195 ? 17.196 19.080 -9.105 1.00 84.75 195 GLU A O 1
ATOM 1587 N N . HIS A 1 196 ? 17.324 17.062 -8.127 1.00 82.69 196 HIS A N 1
ATOM 1588 C CA . HIS A 1 196 ? 18.498 16.624 -8.883 1.00 82.69 196 HIS A CA 1
ATOM 1589 C C . HIS A 1 196 ? 18.193 16.504 -10.377 1.00 82.69 196 HIS A C 1
ATOM 1591 O O . HIS A 1 196 ? 18.963 17.001 -11.199 1.00 82.69 196 HIS A O 1
ATOM 1597 N N . LEU A 1 197 ? 17.052 15.910 -10.735 1.00 77.19 197 LEU A N 1
ATOM 1598 C CA . LEU A 1 197 ? 16.604 15.793 -12.120 1.00 77.19 197 LEU A CA 1
ATOM 1599 C C . LEU A 1 197 ? 16.443 17.170 -12.768 1.00 77.19 197 LEU A C 1
ATOM 1601 O O . LEU A 1 197 ? 16.942 17.379 -13.868 1.00 77.19 197 LEU A O 1
ATOM 1605 N N . LYS A 1 198 ? 15.799 18.122 -12.079 1.00 82.62 198 LYS A N 1
ATOM 1606 C CA . LYS A 1 198 ? 15.656 19.505 -12.556 1.00 82.62 198 LYS A CA 1
ATOM 1607 C C . LYS A 1 198 ? 17.018 20.152 -12.787 1.00 82.62 198 LYS A C 1
ATOM 1609 O O . LYS A 1 198 ? 17.222 20.717 -13.854 1.00 82.62 198 LYS A O 1
ATOM 1614 N N . LYS A 1 199 ? 17.946 20.038 -11.827 1.00 84.88 199 LYS A N 1
ATOM 1615 C CA . LYS A 1 199 ? 19.313 20.578 -11.944 1.00 84.88 199 LYS A CA 1
ATOM 1616 C C . LYS A 1 199 ? 20.048 20.001 -13.155 1.00 84.88 199 LYS A C 1
ATOM 1618 O O . LYS A 1 199 ? 20.619 20.770 -13.916 1.00 84.88 199 LYS A O 1
ATOM 1623 N N . LEU A 1 200 ? 19.984 18.683 -13.360 1.00 82.12 200 LEU A N 1
ATOM 1624 C CA . LEU A 1 200 ? 20.626 18.016 -14.498 1.00 82.12 200 LEU A CA 1
ATOM 1625 C C . LEU A 1 200 ? 19.970 18.359 -15.840 1.00 82.12 200 LEU A C 1
ATOM 1627 O O . LEU A 1 200 ? 20.662 18.529 -16.837 1.00 82.12 200 LEU A O 1
ATOM 1631 N N . ALA A 1 201 ? 18.642 18.482 -15.868 1.00 81.19 201 ALA A N 1
ATOM 1632 C CA . ALA A 1 201 ? 17.899 18.818 -17.079 1.00 81.19 201 ALA A CA 1
ATOM 1633 C C . ALA A 1 201 ? 18.199 20.238 -17.582 1.00 81.19 201 ALA A C 1
ATOM 1635 O O . ALA A 1 201 ? 18.150 20.477 -18.785 1.00 81.19 201 ALA A O 1
ATOM 1636 N N . VAL A 1 202 ? 18.508 21.176 -16.676 1.00 88.25 202 VAL A N 1
ATOM 1637 C CA . VAL A 1 202 ? 18.872 22.559 -17.035 1.00 88.25 202 VAL A CA 1
ATOM 1638 C C . VAL A 1 202 ? 20.382 22.784 -17.123 1.00 88.25 202 VAL A C 1
ATOM 1640 O O . VAL A 1 202 ? 20.813 23.781 -17.701 1.00 88.25 202 VAL A O 1
ATOM 1643 N N . SER A 1 203 ? 21.204 21.873 -16.590 1.00 74.62 203 SER A N 1
ATOM 1644 C CA . SER A 1 203 ? 22.651 21.890 -16.797 1.00 74.62 203 SER A CA 1
ATOM 1645 C C . SER A 1 203 ? 22.971 21.314 -18.177 1.00 74.62 203 SER A C 1
ATOM 1647 O O . SER A 1 203 ? 23.301 20.138 -18.325 1.00 74.62 203 SER A O 1
ATOM 1649 N N . SER A 1 204 ? 22.844 22.143 -19.209 1.00 57.38 204 SER A N 1
ATOM 1650 C CA . SER A 1 204 ? 23.335 21.799 -20.540 1.00 57.38 204 SER A CA 1
ATOM 1651 C C . SER A 1 204 ? 24.847 21.572 -20.472 1.00 57.38 204 SER A C 1
ATOM 1653 O O . SER A 1 204 ? 25.602 22.496 -20.176 1.00 57.38 204 SER A O 1
ATOM 1655 N N . THR A 1 205 ? 25.291 20.359 -20.795 1.00 55.84 205 THR A N 1
ATOM 1656 C CA . THR A 1 205 ? 26.556 20.184 -21.515 1.00 55.84 205 THR A CA 1
ATOM 1657 C C . THR A 1 205 ? 26.242 20.524 -22.969 1.00 55.84 205 THR A C 1
ATOM 1659 O O . THR A 1 205 ? 25.769 19.680 -23.724 1.00 55.84 205 THR A O 1
ATOM 1662 N N . ALA A 1 206 ? 26.359 21.813 -23.298 1.00 44.62 206 ALA A N 1
ATOM 1663 C CA . ALA A 1 206 ? 26.543 22.249 -24.678 1.00 44.62 206 ALA A CA 1
ATOM 1664 C C . ALA A 1 206 ? 28.030 22.136 -25.027 1.00 44.62 206 ALA A C 1
ATOM 1666 O O . ALA A 1 206 ? 28.850 22.414 -24.119 1.00 44.62 206 ALA A O 1
#

pLDDT: mean 81.06, std 14.72, range [38.91, 98.19]

Organism: Spodoptera frugiperda (NCBI:txid7108)

InterPro domains:
  IPR007123 Gelsolin-like domain [PF00626] (73-159)
  IPR029006 ADF-H/Gelsolin-like domain superfamily [G3DSA:3.40.20.10] (61-165)
  IPR036175 Sec23/Sec24 helical domain superfamily [SSF81811] (1-61)
  IPR036180 Gelsolin-like domain superfamily [SSF82754] (62-202)
  IPR037364 Protein transport protein Sec23 [PTHR11141] (46-202)
  IPR037550 Sec23, C-terminal [cd11287] (51-171)